Protein AF-A0AAX1PLE7-F1 (afdb_monomer_lite)

Radius of gyration: 38.05 Å; chains: 1; bounding box: 82×32×100 Å

pLDDT: mean 84.25, std 7.31, range [51.34, 95.88]

Sequence (270 aa):
MVNQLVTALEGTASIGDERNARLTFLRDGQLDIPLSFDSQALLVLDIPLATELIRLLAAQDGHTKQRHEICATAIFDMLSKLPKEQRFSTLLGNIAELHQRFVDGYKLFAVSFSFEKVRDQAESIKLEYLGKIHKTFSDIQGQLLGIPVSTIVVATQFKDIALLTESARMGQMWLNFAILAGAFIFCILLTCSVLNQKHTLDALEQEIERHKRSLESDHADLKDRLGDVFQKLTDRAWIHRISLYVVLVVCWVAFSIGGVVFWMLTKTAF

Secondary structure (DSSP, 8-state):
-HHHHHHHHHTTSSEEETTTTEEEEESSSEEEEE----HHHHHH--HHHHHHHHHHHH--SS-HHHHHHHHHHHHHHHHTTS-GGGHHHHHHHTHHHHHHHHHHHHHHHHHHHHHHHHHHHHHHHHHHHHHHHHHHHHHHHHHHHHHHHHHHHHHHH---STTS-HHHHHHHHHHHHHHHHHHHHHHHHHHHHHHHHHHHHHHHHHHHHHHHHHHHHH-GGGHHHHHHHHHHHHHHHHHHHHHHHHHHHHHHHHHHHHHHHHHHHHGGG-

Organism: Aeromonas salmonicida (NCBI:txid645)

Foldseek 3Di:
DVVLLVVLLLLLAPDQDPPQQWGWHDDPDTQIAHQDADPVLVVLAPPVLSVVLSVVCPDDPVCNNVLSPQLSVLLCVQQVPDDNNCSNSVCRNVVVSSSVSSVVSVVVVVVVVVVVVLVVVLVVLLVVLVVLLVVLVVVCVVLLVVQVVLLVCLVPQQDFLLVDDPVVNVVSLVSNVVSLVVLVVSLVVSLVSLVVSVVSLVVSLVVLVVVLVVSCVVCVVCNVVSVVSSVVSVVSSVVVNVVSVVSSVSSVVSSVVSVVVSCVRNVVVD

Structure (mmCIF, N/CA/C/O backbone):
data_AF-A0AAX1PLE7-F1
#
_entry.id   AF-A0AAX1PLE7-F1
#
loop_
_atom_site.group_PDB
_atom_site.id
_atom_site.type_symbol
_atom_site.label_atom_id
_atom_site.label_alt_id
_atom_site.label_comp_id
_atom_site.label_asym_id
_atom_site.label_entity_id
_atom_site.label_seq_id
_atom_site.pdbx_PDB_ins_code
_atom_site.Cartn_x
_atom_site.Cartn_y
_atom_site.Cartn_z
_atom_site.occupancy
_atom_site.B_iso_or_equiv
_atom_site.auth_seq_id
_atom_site.auth_comp_id
_atom_site.auth_asym_id
_atom_site.auth_atom_id
_atom_site.pdbx_PDB_model_num
ATOM 1 N N . MET A 1 1 ? -21.555 -3.848 46.581 1.00 80.56 1 MET A N 1
ATOM 2 C CA . MET A 1 1 ? -22.020 -4.062 45.200 1.00 80.56 1 MET A CA 1
ATOM 3 C C . MET A 1 1 ? -22.485 -2.771 44.537 1.00 80.56 1 MET A C 1
ATOM 5 O O . MET A 1 1 ? -21.734 -2.251 43.732 1.00 80.56 1 MET A O 1
ATOM 9 N N . VAL A 1 2 ? -23.638 -2.190 44.900 1.00 79.50 2 VAL A N 1
ATOM 10 C CA . VAL A 1 2 ? -24.147 -0.961 44.240 1.00 79.50 2 VAL A CA 1
ATOM 11 C C . VAL A 1 2 ? -23.150 0.197 44.273 1.00 79.50 2 VAL A C 1
ATOM 13 O O . VAL A 1 2 ? -22.945 0.831 43.252 1.00 79.50 2 VAL A O 1
ATOM 16 N N . ASN A 1 3 ? -22.449 0.408 45.391 1.00 82.81 3 ASN A N 1
ATOM 17 C CA . ASN A 1 3 ? -21.405 1.437 45.463 1.00 82.81 3 ASN A CA 1
ATOM 18 C C . ASN A 1 3 ? -20.272 1.205 44.437 1.00 82.81 3 ASN A C 1
ATOM 20 O O . ASN A 1 3 ? -19.869 2.122 43.743 1.00 82.81 3 ASN A O 1
ATOM 24 N N . GLN A 1 4 ? -19.830 -0.045 44.251 1.00 83.06 4 GLN A N 1
ATOM 25 C CA . GLN A 1 4 ? -18.810 -0.386 43.246 1.00 83.06 4 GLN A CA 1
ATOM 26 C C . GLN A 1 4 ? -19.324 -0.185 41.815 1.00 83.06 4 GLN A C 1
ATOM 28 O O . GLN A 1 4 ? -18.559 0.221 40.946 1.00 83.06 4 GLN A O 1
ATOM 33 N N . LEU A 1 5 ? -20.614 -0.452 41.576 1.00 83.31 5 LEU A N 1
ATOM 34 C CA . LEU A 1 5 ? -21.255 -0.164 40.297 1.00 83.31 5 LEU A CA 1
ATOM 35 C C . LEU A 1 5 ? -21.296 1.344 40.039 1.00 83.31 5 LEU A C 1
ATOM 37 O O . LEU A 1 5 ? -20.922 1.772 38.956 1.00 83.31 5 LEU A O 1
ATOM 41 N N . VAL A 1 6 ? -21.683 2.147 41.033 1.00 85.06 6 VAL A N 1
ATOM 42 C CA . VAL A 1 6 ? -21.683 3.613 40.928 1.00 85.06 6 VAL A CA 1
ATOM 43 C C . VAL A 1 6 ? -20.278 4.132 40.632 1.00 85.06 6 VAL A C 1
ATOM 45 O O . VAL A 1 6 ? -20.121 4.857 39.660 1.00 85.06 6 VAL A O 1
ATOM 48 N N . THR A 1 7 ? -19.251 3.681 41.357 1.00 85.38 7 THR A N 1
ATOM 49 C CA . THR A 1 7 ? -17.855 4.066 41.083 1.00 85.38 7 THR A CA 1
ATOM 50 C C . THR A 1 7 ? -17.407 3.685 39.667 1.00 85.38 7 THR A C 1
ATOM 52 O O . THR A 1 7 ? -16.716 4.451 39.002 1.00 85.38 7 THR A O 1
ATOM 55 N N . ALA A 1 8 ? -17.810 2.515 39.162 1.00 84.69 8 ALA A N 1
ATOM 56 C CA . ALA A 1 8 ? -17.509 2.129 37.782 1.00 84.69 8 ALA A CA 1
ATOM 57 C C . ALA A 1 8 ? -18.235 3.026 36.760 1.00 84.69 8 ALA A C 1
ATOM 59 O O . ALA A 1 8 ? -17.660 3.394 35.737 1.00 84.69 8 ALA A O 1
ATOM 60 N N . LEU A 1 9 ? -19.482 3.408 37.048 1.00 85.69 9 LEU A N 1
ATOM 61 C CA . LEU A 1 9 ? -20.290 4.294 36.209 1.00 85.69 9 LEU A CA 1
ATOM 62 C C . LEU A 1 9 ? -19.833 5.757 36.266 1.00 85.69 9 LEU A C 1
ATOM 64 O O . LEU A 1 9 ? -19.975 6.464 35.271 1.00 85.69 9 LEU A O 1
ATOM 68 N N . GLU A 1 10 ? -19.238 6.218 37.363 1.00 84.88 10 GLU A N 1
ATOM 69 C CA . GLU A 1 10 ? -18.621 7.548 37.459 1.00 84.88 10 GLU A CA 1
ATOM 70 C C . GLU A 1 10 ? -17.525 7.739 36.410 1.00 84.88 10 GLU A C 1
ATOM 72 O O . GLU A 1 10 ? -17.452 8.801 35.799 1.00 84.88 10 GLU A O 1
ATOM 77 N N . GLY A 1 11 ? -16.750 6.691 36.106 1.00 78.12 11 GLY A N 1
ATOM 78 C CA . GLY A 1 11 ? -15.771 6.709 35.012 1.00 78.12 11 GLY A CA 1
ATOM 79 C C . GLY A 1 11 ? -16.390 6.909 33.622 1.00 78.12 11 GLY A C 1
ATOM 80 O O . GLY A 1 11 ? -15.699 7.327 32.692 1.00 78.12 11 GLY A O 1
ATOM 81 N N . THR A 1 12 ? -17.691 6.639 33.482 1.00 80.44 12 THR A N 1
ATOM 82 C CA . THR A 1 12 ? -18.471 6.814 32.246 1.00 80.44 12 THR A CA 1
ATOM 83 C C . THR A 1 12 ? -19.225 8.145 32.193 1.00 80.44 12 THR A C 1
ATOM 85 O O . THR A 1 12 ? -19.584 8.607 31.109 1.00 80.44 12 THR A O 1
ATOM 88 N N . ALA A 1 13 ? -19.470 8.767 33.349 1.00 80.25 13 ALA A N 1
ATOM 89 C CA . ALA A 1 13 ? -20.195 10.022 33.453 1.00 80.25 13 ALA A CA 1
ATOM 90 C C . ALA A 1 13 ? -19.310 11.203 33.038 1.00 80.25 13 ALA A C 1
ATOM 92 O O . ALA A 1 13 ? -18.104 11.227 33.273 1.00 80.25 13 ALA A O 1
ATOM 93 N N . SER A 1 14 ? -19.923 12.228 32.445 1.00 74.88 14 SER A N 1
ATOM 94 C CA . SER A 1 14 ? -19.217 13.478 32.145 1.00 74.88 14 SER A CA 1
ATOM 95 C C . SER A 1 14 ? -18.954 14.280 33.421 1.00 74.88 14 SER A C 1
ATOM 97 O O . SER A 1 14 ? -17.950 14.981 33.510 1.00 74.88 14 SER A O 1
ATOM 99 N N . ILE A 1 15 ? -19.867 14.186 34.397 1.00 75.25 15 ILE A N 1
ATOM 100 C CA . ILE A 1 15 ? -19.754 14.798 35.724 1.00 75.25 15 ILE A CA 1
ATOM 101 C C . ILE A 1 15 ? -20.377 13.845 36.755 1.00 75.25 15 ILE A C 1
ATOM 103 O O . ILE A 1 15 ? -21.557 13.507 36.648 1.00 75.25 15 ILE A O 1
ATOM 107 N N . GLY A 1 16 ? -19.604 13.444 37.767 1.00 66.31 16 GLY A N 1
ATOM 108 C CA . GLY A 1 16 ? -20.116 12.844 39.002 1.00 66.31 16 GLY A CA 1
ATOM 109 C C . GLY A 1 16 ? -20.237 13.920 40.079 1.00 66.31 16 GLY A C 1
ATOM 110 O O . GLY A 1 16 ? -19.257 14.594 40.389 1.00 66.31 16 GLY A O 1
ATOM 111 N N . ASP A 1 17 ? -21.434 14.135 40.619 1.00 70.81 17 ASP A N 1
ATOM 112 C CA . ASP A 1 17 ? -21.665 15.091 41.706 1.00 70.81 17 ASP A CA 1
ATOM 113 C C . ASP A 1 17 ? -22.006 14.318 42.981 1.00 70.81 17 ASP A C 1
ATOM 115 O O . ASP A 1 17 ? -23.166 13.985 43.242 1.00 70.81 17 ASP A O 1
ATOM 119 N N . GLU A 1 18 ? -20.967 14.028 43.769 1.00 63.06 18 GLU A N 1
ATOM 120 C CA . GLU A 1 18 ? -21.061 13.308 45.045 1.00 63.06 18 GLU A CA 1
ATOM 121 C C . GLU A 1 18 ? -21.955 14.034 46.063 1.00 63.06 18 GLU A C 1
ATOM 123 O O . GLU A 1 18 ? -22.599 13.395 46.892 1.00 63.06 18 GLU A O 1
ATOM 128 N N . ARG A 1 19 ? -22.041 15.373 45.997 1.00 61.75 19 ARG A N 1
ATOM 129 C CA . ARG A 1 19 ? -22.814 16.181 46.958 1.00 61.75 19 ARG A CA 1
ATOM 130 C C . ARG A 1 19 ? -24.315 16.072 46.728 1.00 61.75 19 ARG A C 1
ATOM 132 O O . ARG A 1 19 ? -25.077 16.108 47.687 1.00 61.75 19 ARG A O 1
ATOM 139 N N . ASN A 1 20 ? -24.725 15.944 45.469 1.00 66.19 20 ASN A N 1
ATOM 140 C CA . ASN A 1 20 ? -26.127 15.774 45.086 1.00 66.19 20 ASN A CA 1
ATOM 141 C C . ASN A 1 20 ? -26.477 14.324 44.722 1.00 66.19 20 ASN A C 1
ATOM 143 O O . ASN A 1 20 ? -27.581 14.086 44.236 1.00 66.19 20 ASN A O 1
ATOM 147 N N . ALA A 1 21 ? -25.545 13.384 44.931 1.00 78.19 21 ALA A N 1
ATOM 148 C CA . ALA A 1 21 ? -25.675 11.973 44.588 1.00 78.19 21 ALA A CA 1
ATOM 149 C C . ALA A 1 21 ? -26.271 11.785 43.180 1.00 78.19 21 ALA A C 1
ATOM 151 O O . ALA A 1 21 ? -27.340 11.198 43.018 1.00 78.19 21 ALA A O 1
ATOM 152 N N . ARG A 1 22 ? -25.620 12.346 42.153 1.00 83.25 22 ARG A N 1
ATOM 153 C CA . ARG A 1 22 ? -26.095 12.274 40.761 1.00 83.25 22 ARG A CA 1
ATOM 154 C C . ARG A 1 22 ? -24.960 12.044 39.771 1.00 83.25 22 ARG A C 1
ATOM 156 O O . ARG A 1 22 ? -23.856 12.557 39.944 1.00 83.25 22 ARG A O 1
ATOM 163 N N . LEU A 1 23 ? -25.282 11.335 38.695 1.00 84.56 23 LEU A N 1
ATOM 164 C CA . LEU A 1 23 ? -24.424 11.170 37.527 1.00 84.56 23 LEU A CA 1
ATOM 165 C C . LEU A 1 23 ? -25.004 11.975 36.367 1.00 84.56 23 LEU A C 1
ATOM 167 O O . LEU A 1 23 ? -26.178 11.812 36.030 1.00 84.56 23 LEU A O 1
ATOM 171 N N . THR A 1 24 ? -24.194 12.828 35.749 1.00 85.12 24 THR A N 1
ATOM 172 C CA . THR A 1 24 ? -24.598 13.609 34.578 1.00 85.12 24 THR A CA 1
ATOM 173 C C . THR A 1 24 ? -23.806 13.166 33.353 1.00 85.12 24 THR A C 1
ATOM 175 O O . THR A 1 24 ? -22.573 13.157 33.348 1.00 85.12 24 THR A O 1
ATOM 178 N N . PHE A 1 25 ? -24.531 12.832 32.289 1.00 85.06 25 PHE A N 1
ATOM 179 C CA . PHE A 1 25 ? -23.985 12.450 30.991 1.00 85.06 25 PHE A CA 1
ATOM 180 C C . PHE A 1 25 ? -24.268 13.557 29.974 1.00 85.06 25 PHE A C 1
ATOM 182 O O . PHE A 1 25 ? -25.412 13.998 29.834 1.00 85.06 25 PHE A O 1
ATOM 189 N N . LEU A 1 26 ? -23.224 14.008 29.276 1.00 79.81 26 LEU A N 1
ATOM 190 C CA . LEU A 1 26 ? -23.291 15.017 28.219 1.00 79.81 26 LEU A CA 1
ATOM 191 C C . LEU A 1 26 ? -23.018 14.335 26.872 1.00 79.81 26 LEU A C 1
ATOM 193 O O . LEU A 1 26 ? -21.873 14.061 26.518 1.00 79.81 26 LEU A O 1
ATOM 197 N N . ARG A 1 27 ? -24.096 14.012 26.156 1.00 73.38 27 ARG A N 1
ATOM 198 C CA . ARG A 1 27 ? -24.095 13.374 24.826 1.00 73.38 27 ARG A CA 1
ATOM 199 C C . ARG A 1 27 ? -24.960 14.226 23.887 1.00 73.38 27 ARG A C 1
ATOM 201 O O . ARG A 1 27 ? -24.651 15.397 23.698 1.00 73.38 27 ARG A O 1
ATOM 208 N N . ASP A 1 28 ? -26.093 13.710 23.408 1.00 72.00 28 ASP A N 1
ATOM 209 C CA . ASP A 1 28 ? -27.074 14.424 22.568 1.00 72.00 28 ASP A CA 1
ATOM 210 C C . ASP A 1 28 ? -28.020 15.327 23.390 1.00 72.00 28 ASP A C 1
ATOM 212 O O . ASP A 1 28 ? -29.175 15.570 23.042 1.00 72.00 28 ASP A O 1
ATOM 216 N N . GLY A 1 29 ? -27.536 15.784 24.544 1.00 78.88 29 GLY A N 1
ATOM 217 C CA . GLY A 1 29 ? -28.287 16.483 25.575 1.00 78.88 29 GLY A CA 1
ATOM 218 C C . GLY A 1 29 ? -27.722 16.194 26.965 1.00 78.88 29 GLY A C 1
ATOM 219 O O . GLY A 1 29 ? -26.830 15.358 27.134 1.00 78.88 29 GLY A O 1
ATOM 220 N N . GLN A 1 30 ? -28.246 16.895 27.971 1.00 85.69 30 GLN A N 1
ATOM 221 C CA . GLN A 1 30 ? -27.912 16.645 29.370 1.00 85.69 30 GLN A CA 1
ATOM 222 C C . GLN A 1 30 ? -28.832 15.568 29.949 1.00 85.69 30 GLN A C 1
ATOM 224 O O . GLN A 1 30 ? -30.049 15.753 30.045 1.00 85.69 30 GLN A O 1
ATOM 229 N N . LEU A 1 31 ? -28.243 14.459 30.391 1.00 87.94 31 LEU A N 1
ATOM 230 C CA . LEU A 1 31 ? -28.943 13.403 31.108 1.00 87.94 31 LEU A CA 1
ATOM 231 C C . LEU A 1 31 ? -28.463 13.347 32.555 1.00 87.94 31 LEU A C 1
ATOM 233 O O . LEU A 1 31 ? -27.372 12.859 32.831 1.00 87.94 31 LEU A O 1
ATOM 237 N N . ASP A 1 32 ? -29.307 13.804 33.475 1.00 88.69 32 ASP A N 1
ATOM 238 C CA . ASP A 1 32 ? -29.073 13.636 34.910 1.00 88.69 32 ASP A CA 1
ATOM 239 C C . ASP A 1 32 ? -29.711 12.336 35.406 1.00 88.69 32 ASP A C 1
ATOM 241 O O . ASP A 1 32 ? -30.889 12.074 35.132 1.00 88.69 32 ASP A O 1
ATOM 245 N N . ILE A 1 33 ? -28.948 11.556 36.163 1.00 88.06 33 ILE A N 1
ATOM 246 C CA . ILE A 1 33 ? -29.376 10.326 36.823 1.00 88.06 33 ILE A CA 1
ATOM 247 C C . ILE A 1 33 ? -29.172 10.515 38.333 1.00 88.06 33 ILE A C 1
ATOM 249 O O . ILE A 1 33 ? -28.038 10.415 38.807 1.00 88.06 33 ILE A O 1
ATOM 253 N N . PRO A 1 34 ? -30.231 10.826 39.099 1.00 87.12 34 PRO A N 1
ATOM 254 C CA . PRO A 1 34 ? -30.149 10.863 40.554 1.00 87.12 34 PRO A CA 1
ATOM 255 C C . PRO A 1 34 ? -29.960 9.441 41.093 1.00 87.12 34 PRO A C 1
ATOM 257 O O . PRO A 1 34 ? -30.673 8.529 40.683 1.00 87.12 34 PRO A O 1
ATOM 260 N N . LEU A 1 35 ? -29.037 9.245 42.035 1.00 83.94 35 LEU A N 1
ATOM 261 C CA . LEU A 1 35 ? -28.730 7.962 42.682 1.00 83.94 35 LEU A CA 1
ATOM 262 C C . LEU A 1 35 ? -29.794 7.582 43.733 1.00 83.94 35 LEU A C 1
ATOM 264 O O . LEU A 1 35 ? -29.480 7.129 44.832 1.00 83.94 35 LEU A O 1
ATOM 268 N N . SER A 1 36 ? -31.070 7.789 43.405 1.00 81.50 36 SER A N 1
ATOM 269 C CA . SER A 1 36 ? -32.220 7.408 44.220 1.00 81.50 36 SER A CA 1
ATOM 270 C C . SER A 1 36 ? -32.775 6.067 43.750 1.00 81.50 36 SER A C 1
ATOM 272 O O . SER A 1 36 ? -33.105 5.901 42.575 1.00 81.50 36 SER A O 1
ATOM 274 N N . PHE A 1 37 ? -32.897 5.113 44.667 1.00 80.56 37 PHE A N 1
ATOM 275 C CA . PHE A 1 37 ? -33.444 3.784 44.405 1.00 80.56 37 PHE A CA 1
ATOM 276 C C . PHE A 1 37 ? -34.136 3.243 45.657 1.00 80.56 37 PHE A C 1
ATOM 278 O O . PHE A 1 37 ? -33.810 3.636 46.778 1.00 80.56 37 PHE A O 1
ATOM 285 N N . ASP A 1 38 ? -35.097 2.346 45.459 1.00 80.75 38 ASP A N 1
ATOM 286 C CA . ASP A 1 38 ? -35.781 1.640 46.537 1.00 80.75 38 ASP A CA 1
ATOM 287 C C . ASP A 1 38 ? -35.146 0.264 46.805 1.00 80.75 38 ASP A C 1
ATOM 289 O O . ASP A 1 38 ? -34.258 -0.211 46.090 1.00 80.75 38 ASP A O 1
ATOM 293 N N . SER A 1 39 ? -35.594 -0.395 47.874 1.00 78.88 39 SER A N 1
ATOM 294 C CA . SER A 1 39 ? -35.124 -1.735 48.233 1.00 78.88 39 SER A CA 1
ATOM 295 C C . SER A 1 39 ? -35.553 -2.813 47.232 1.00 78.88 39 SER A C 1
ATOM 297 O O . SER A 1 39 ? -34.920 -3.865 47.177 1.00 78.88 39 SER A O 1
ATOM 299 N N . GLN A 1 40 ? -36.588 -2.567 46.423 1.00 80.25 40 GLN A N 1
ATOM 300 C CA . GLN A 1 40 ? -37.043 -3.506 45.398 1.00 80.25 40 GLN A CA 1
ATOM 301 C C . GLN A 1 40 ? -36.063 -3.560 44.223 1.00 80.25 40 GLN A C 1
ATOM 303 O O . GLN A 1 40 ? -35.719 -4.653 43.777 1.00 80.25 40 GLN A O 1
ATOM 308 N N . ALA A 1 41 ? -35.518 -2.417 43.796 1.00 76.44 41 ALA A N 1
ATOM 309 C CA . ALA A 1 41 ? -34.485 -2.350 42.764 1.00 76.44 41 ALA A CA 1
ATOM 310 C C . ALA A 1 41 ? -33.219 -3.151 43.132 1.00 76.44 41 ALA A C 1
ATOM 312 O O . ALA A 1 41 ? -32.554 -3.698 42.254 1.00 76.44 41 ALA A O 1
ATOM 313 N N . LEU A 1 42 ? -32.906 -3.275 44.429 1.00 78.94 42 LEU A N 1
ATOM 314 C CA . LEU A 1 42 ? -31.786 -4.092 44.914 1.00 78.94 42 LEU A CA 1
ATOM 315 C C . LEU A 1 42 ? -32.037 -5.599 44.803 1.00 78.94 42 LEU A C 1
ATOM 317 O O . LEU A 1 42 ? -31.088 -6.350 44.600 1.00 78.94 42 LEU A O 1
ATOM 321 N N . LEU A 1 43 ? -33.288 -6.041 44.959 1.00 82.00 43 LEU A N 1
ATOM 322 C CA . LEU A 1 43 ? -33.653 -7.460 44.896 1.00 82.00 43 LEU A CA 1
ATOM 323 C C . LEU A 1 43 ? -33.651 -7.996 43.461 1.00 82.00 43 LEU A C 1
ATOM 325 O O . LEU A 1 43 ? -33.439 -9.188 43.257 1.00 82.00 43 LEU A O 1
ATOM 329 N N . VAL A 1 44 ? -33.896 -7.120 42.484 1.00 86.62 44 VAL A N 1
ATOM 330 C CA . VAL A 1 44 ? -33.978 -7.469 41.056 1.00 86.62 44 VAL A CA 1
ATOM 331 C C . VAL A 1 44 ? -32.618 -7.342 40.354 1.00 86.62 44 VAL A C 1
ATOM 333 O O . VAL A 1 44 ? -32.447 -7.844 39.247 1.00 86.62 44 VAL A O 1
ATOM 336 N N . LEU A 1 45 ? -31.629 -6.712 40.996 1.00 88.12 45 LEU A N 1
ATOM 337 C CA . LEU A 1 45 ? -30.298 -6.532 40.426 1.00 88.12 45 LEU A CA 1
ATOM 338 C C . LEU A 1 45 ? -29.597 -7.881 40.199 1.00 88.12 45 LEU A C 1
ATOM 340 O O . LEU A 1 45 ? -29.253 -8.589 41.148 1.00 88.12 45 LEU A O 1
ATOM 344 N N . ASP A 1 46 ? -29.293 -8.183 38.939 1.00 91.44 46 ASP A N 1
ATOM 345 C CA . ASP A 1 46 ? -28.442 -9.313 38.566 1.00 91.44 46 ASP A CA 1
ATOM 346 C C . ASP A 1 46 ? -26.986 -9.024 38.971 1.00 91.44 46 ASP A C 1
ATOM 348 O O . ASP A 1 46 ? -26.251 -8.290 38.301 1.00 91.44 46 ASP A O 1
ATOM 352 N N . ILE A 1 47 ? -26.583 -9.566 40.126 1.00 89.94 47 ILE A N 1
ATOM 353 C CA . ILE A 1 47 ? -25.245 -9.356 40.691 1.00 89.94 47 ILE A CA 1
ATOM 354 C C . ILE A 1 47 ? -24.140 -9.869 39.751 1.00 89.94 47 ILE A C 1
ATOM 356 O O . ILE A 1 47 ? -23.219 -9.092 39.502 1.00 89.94 47 ILE A O 1
ATOM 360 N N . PRO A 1 48 ? -24.190 -11.105 39.208 1.00 93.81 48 PRO A N 1
ATOM 361 C CA . PRO A 1 48 ? -23.178 -11.591 38.268 1.00 93.81 48 PRO A CA 1
ATOM 362 C C . PRO A 1 48 ? -22.925 -10.657 37.077 1.00 93.81 48 PRO A C 1
ATOM 364 O O . PRO A 1 48 ? -21.770 -10.312 36.813 1.00 93.81 48 PRO A O 1
ATOM 367 N N . LEU A 1 49 ? -23.980 -10.203 36.390 1.00 92.88 49 LEU A N 1
ATOM 368 C CA . LEU A 1 49 ? -23.838 -9.309 35.233 1.00 92.88 49 LEU A CA 1
ATOM 369 C C . LEU A 1 49 ? -23.315 -7.928 35.632 1.00 92.88 49 LEU A C 1
ATOM 371 O O . LEU A 1 49 ? -22.468 -7.357 34.943 1.00 92.88 49 LEU A O 1
ATOM 375 N N . ALA A 1 50 ? -23.772 -7.404 36.770 1.00 91.31 50 ALA A N 1
ATOM 376 C CA . ALA A 1 50 ? -23.265 -6.150 37.307 1.00 91.31 50 ALA A CA 1
ATOM 377 C C . ALA A 1 50 ? -21.771 -6.248 37.670 1.00 91.31 50 ALA A C 1
ATOM 379 O O . ALA A 1 50 ? -21.015 -5.309 37.421 1.00 91.31 50 ALA A O 1
ATOM 380 N N . THR A 1 51 ? -21.318 -7.375 38.230 1.00 92.56 51 THR A N 1
ATOM 381 C CA . THR A 1 51 ? -19.902 -7.596 38.561 1.00 92.56 51 THR A CA 1
ATOM 382 C C . THR A 1 51 ? -19.047 -7.678 37.301 1.00 92.56 51 THR A C 1
ATOM 384 O O . THR A 1 51 ? -17.970 -7.081 37.262 1.00 92.56 51 THR A O 1
ATOM 387 N N . GLU A 1 52 ? -19.528 -8.360 36.262 1.00 93.19 52 GLU A N 1
ATOM 388 C CA . GLU A 1 52 ? -18.813 -8.439 34.989 1.00 93.19 52 GLU A CA 1
ATOM 389 C C . GLU A 1 52 ? -18.719 -7.071 34.303 1.00 93.19 52 GLU A C 1
ATOM 391 O O . GLU A 1 52 ? -17.638 -6.683 33.862 1.00 93.19 52 GLU A O 1
ATOM 396 N N . LEU A 1 53 ? -19.802 -6.285 34.299 1.00 92.44 53 LEU A N 1
ATOM 397 C CA . LEU A 1 53 ? -19.779 -4.920 33.771 1.00 92.44 53 LEU A CA 1
ATOM 398 C C . LEU A 1 53 ? -18.742 -4.050 34.501 1.00 92.44 53 LEU A C 1
ATOM 400 O O . LEU A 1 53 ? -17.927 -3.401 33.849 1.00 92.44 53 LEU A O 1
ATOM 404 N N . ILE A 1 54 ? -18.720 -4.078 35.840 1.00 92.44 54 ILE A N 1
ATOM 405 C CA . ILE A 1 54 ? -17.720 -3.355 36.648 1.00 92.44 54 ILE A CA 1
ATOM 406 C C . ILE A 1 54 ? -16.303 -3.764 36.242 1.00 92.44 54 ILE A C 1
ATOM 408 O O . ILE A 1 54 ? -15.446 -2.906 36.027 1.00 92.44 54 ILE A O 1
ATOM 412 N N . ARG A 1 55 ? -16.054 -5.072 36.113 1.00 92.88 55 ARG A N 1
ATOM 413 C CA . ARG A 1 55 ? -14.744 -5.609 35.732 1.00 92.88 55 ARG A CA 1
ATOM 414 C C . ARG A 1 55 ? -14.318 -5.123 34.345 1.00 92.88 55 ARG A C 1
ATOM 416 O O . ARG A 1 55 ? -13.159 -4.756 34.164 1.00 92.88 55 ARG A O 1
ATOM 423 N N . LEU A 1 56 ? -15.239 -5.114 33.381 1.00 91.50 56 LEU A N 1
ATOM 424 C CA . LEU A 1 56 ? -14.976 -4.657 32.017 1.00 91.50 56 LEU A CA 1
ATOM 425 C C . LEU A 1 56 ? -14.689 -3.153 31.966 1.00 91.50 56 LEU A C 1
ATOM 427 O O . LEU A 1 56 ? -13.757 -2.752 31.273 1.00 91.50 56 LEU A O 1
ATOM 431 N N . LEU A 1 57 ? -15.423 -2.324 32.714 1.00 90.62 57 LEU A N 1
ATOM 432 C CA . LEU A 1 57 ? -15.177 -0.877 32.771 1.00 90.62 57 LEU A CA 1
ATOM 433 C C . LEU A 1 57 ? -13.855 -0.542 33.485 1.00 90.62 57 LEU A C 1
ATOM 435 O O . LEU A 1 57 ? -13.114 0.321 33.026 1.00 90.62 57 LEU A O 1
ATOM 439 N N . ALA A 1 58 ? -13.508 -1.275 34.547 1.00 89.31 58 ALA A N 1
ATOM 440 C CA . ALA A 1 58 ? -12.287 -1.054 35.325 1.00 89.31 58 ALA A CA 1
ATOM 441 C C . ALA A 1 58 ? -10.991 -1.533 34.640 1.00 89.31 58 ALA A C 1
ATOM 443 O O . ALA A 1 58 ? -9.894 -1.260 35.135 1.00 89.31 58 ALA A O 1
ATOM 444 N N . ALA A 1 59 ? -11.082 -2.267 33.528 1.00 88.56 59 ALA A N 1
ATOM 445 C CA . ALA A 1 59 ? -9.906 -2.774 32.833 1.00 88.56 59 ALA A CA 1
ATOM 446 C C . ALA A 1 59 ? -9.037 -1.634 32.250 1.00 88.56 59 ALA A C 1
ATOM 448 O O . ALA A 1 59 ? -9.527 -0.595 31.794 1.00 88.56 59 ALA A O 1
ATOM 449 N N . GLN A 1 60 ? -7.720 -1.850 32.262 1.00 83.38 60 GLN A N 1
ATOM 450 C CA . GLN A 1 60 ? -6.679 -0.889 31.874 1.00 83.38 60 GLN A CA 1
ATOM 451 C C . GLN A 1 60 ? -5.839 -1.478 30.729 1.00 83.38 60 GLN A C 1
ATOM 453 O O . GLN A 1 60 ? -4.730 -1.960 30.935 1.00 83.38 60 GLN A O 1
ATOM 458 N N . ASP A 1 61 ? -6.397 -1.495 29.520 1.00 83.12 61 ASP A N 1
ATOM 459 C CA . ASP A 1 61 ? -5.804 -2.104 28.312 1.00 83.12 61 ASP A CA 1
ATOM 460 C C . ASP A 1 61 ? -5.721 -1.120 27.129 1.00 83.12 61 ASP A C 1
ATOM 462 O O . ASP A 1 61 ? -5.535 -1.520 25.983 1.00 83.12 61 ASP A O 1
ATOM 466 N N . GLY A 1 62 ? -5.875 0.181 27.399 1.00 80.81 62 GLY A N 1
ATOM 467 C CA . GLY A 1 62 ? -5.871 1.234 26.380 1.00 80.81 62 GLY A CA 1
ATOM 468 C C . GLY A 1 62 ? -7.224 1.482 25.702 1.00 80.81 62 GLY A C 1
ATOM 469 O O . GLY A 1 62 ? -7.358 2.491 25.016 1.00 80.81 62 GLY A O 1
ATOM 470 N N . HIS A 1 63 ? -8.243 0.642 25.933 1.00 86.94 63 HIS A N 1
ATOM 471 C CA . HIS A 1 63 ? -9.611 0.846 25.423 1.00 86.94 63 HIS A CA 1
ATOM 472 C C . HIS A 1 63 ? -10.572 1.416 26.479 1.00 86.94 63 HIS A C 1
ATOM 474 O O . HIS A 1 63 ? -11.783 1.483 26.264 1.00 86.94 63 HIS A O 1
ATOM 480 N N . THR A 1 64 ? -10.053 1.818 27.642 1.00 87.94 64 THR A N 1
ATOM 481 C CA . THR A 1 64 ? -10.842 2.309 28.781 1.00 87.94 64 THR A CA 1
ATOM 482 C C . THR A 1 64 ? -11.747 3.474 28.386 1.00 87.94 64 THR A C 1
ATOM 484 O O . THR A 1 64 ? -12.939 3.450 28.681 1.00 87.94 64 THR A O 1
ATOM 487 N N . LYS A 1 65 ? -11.220 4.451 27.637 1.00 87.88 65 LYS A N 1
ATOM 488 C CA . LYS A 1 65 ? -12.003 5.606 27.179 1.00 87.88 65 LYS A CA 1
ATOM 489 C C . LYS A 1 65 ? -13.169 5.180 26.279 1.00 87.88 65 LYS A C 1
ATOM 491 O O . LYS A 1 65 ? -14.289 5.635 26.475 1.00 87.88 65 LYS A O 1
ATOM 496 N N . GLN A 1 66 ? -12.922 4.274 25.337 1.00 90.06 66 GLN A N 1
ATOM 497 C CA . GLN A 1 66 ? -13.932 3.789 24.398 1.00 90.06 66 GLN A CA 1
ATOM 498 C C . GLN A 1 66 ? -14.989 2.937 25.101 1.00 90.06 66 GLN A C 1
ATOM 500 O O . GLN A 1 66 ? -16.173 3.099 24.824 1.00 90.06 66 GLN A O 1
ATOM 505 N N . ARG A 1 67 ? -14.602 2.088 26.063 1.00 92.56 67 ARG A N 1
ATOM 506 C CA . ARG A 1 67 ? -15.560 1.360 26.910 1.00 92.56 67 ARG A CA 1
ATOM 507 C C . ARG A 1 67 ? -16.460 2.313 27.688 1.00 92.56 67 ARG A C 1
ATOM 509 O O . ARG A 1 67 ? -17.674 2.123 27.699 1.00 92.56 67 ARG A O 1
ATOM 516 N N . HIS A 1 68 ? -15.885 3.346 28.296 1.00 91.81 68 HIS A N 1
ATOM 517 C CA . HIS A 1 68 ? -16.655 4.357 29.014 1.00 91.81 68 HIS A CA 1
ATOM 518 C C . HIS A 1 68 ? -17.619 5.105 28.093 1.00 91.81 68 HIS A C 1
ATOM 520 O O . HIS A 1 68 ? -18.787 5.267 28.437 1.00 91.81 68 HIS A O 1
ATOM 526 N N . GLU A 1 69 ? -17.171 5.483 26.897 1.00 90.56 69 GLU A N 1
ATOM 527 C CA . GLU A 1 69 ? -18.023 6.104 25.888 1.00 90.56 69 GLU A CA 1
ATOM 528 C C . GLU A 1 69 ? -19.168 5.172 25.458 1.00 90.56 69 GLU A C 1
ATOM 530 O O . GLU A 1 69 ? -20.326 5.587 25.503 1.00 90.56 69 GLU A O 1
ATOM 535 N N . ILE A 1 70 ? -18.889 3.920 25.093 1.00 93.12 70 ILE A N 1
ATOM 536 C CA . ILE A 1 70 ? -19.911 2.936 24.693 1.00 93.12 70 ILE A CA 1
ATOM 537 C C . ILE A 1 70 ? -20.935 2.723 25.813 1.00 93.12 70 ILE A C 1
ATOM 539 O O . ILE A 1 70 ? -22.140 2.716 25.560 1.00 93.12 70 ILE A O 1
ATOM 543 N N . CYS A 1 71 ? -20.470 2.598 27.058 1.00 94.00 71 CYS A N 1
ATOM 544 C CA . CYS A 1 71 ? -21.343 2.453 28.218 1.00 94.00 71 CYS A CA 1
ATOM 545 C C . CYS A 1 71 ? -22.212 3.700 28.428 1.00 94.00 71 CYS A C 1
ATOM 547 O O . CYS A 1 71 ? -23.420 3.579 28.611 1.00 94.00 71 CYS A O 1
ATOM 549 N N . ALA A 1 72 ? -21.634 4.900 28.330 1.00 91.81 72 ALA A N 1
ATOM 550 C CA . ALA A 1 72 ? -22.373 6.157 28.420 1.00 91.81 72 ALA A CA 1
ATOM 551 C C . ALA A 1 72 ? -23.459 6.275 27.337 1.00 91.81 72 ALA A C 1
ATOM 553 O O . ALA A 1 72 ? -24.561 6.733 27.633 1.00 91.81 72 ALA A O 1
ATOM 554 N N . THR A 1 73 ? -23.181 5.835 26.104 1.00 92.62 73 THR A N 1
ATOM 555 C CA . THR A 1 73 ? -24.190 5.777 25.031 1.00 92.62 73 THR A CA 1
ATOM 556 C C . THR A 1 73 ? -25.320 4.826 25.394 1.00 92.62 73 THR A C 1
ATOM 558 O O . THR A 1 73 ? -26.482 5.211 25.324 1.00 92.62 73 THR A O 1
ATOM 561 N N . ALA A 1 74 ? -24.995 3.611 25.844 1.00 93.88 74 ALA A N 1
ATOM 562 C CA . ALA A 1 74 ? -26.005 2.627 26.222 1.00 93.88 74 ALA A CA 1
ATOM 563 C C . ALA A 1 74 ? -26.921 3.151 27.343 1.00 93.88 74 ALA A C 1
ATOM 565 O O . ALA A 1 74 ? -28.141 3.036 27.246 1.00 93.88 74 ALA A O 1
ATOM 566 N N . ILE A 1 75 ? -26.344 3.796 28.363 1.00 93.19 75 ILE A N 1
ATOM 567 C CA . ILE A 1 75 ? -27.085 4.436 29.460 1.00 93.19 75 ILE A CA 1
ATOM 568 C C . ILE A 1 75 ? -27.985 5.556 28.930 1.00 93.19 75 ILE A C 1
ATOM 570 O O . ILE A 1 75 ? -29.156 5.644 29.305 1.00 93.19 75 ILE A O 1
ATOM 574 N N . PHE A 1 76 ? -27.459 6.408 28.049 1.00 91.62 76 PHE A N 1
ATOM 575 C CA . PHE A 1 76 ? -28.220 7.515 27.480 1.00 91.62 76 PHE A CA 1
ATOM 576 C C . PHE A 1 76 ? -29.410 7.032 26.648 1.00 91.62 76 PHE A C 1
ATOM 578 O O . PHE A 1 76 ? -30.535 7.498 26.846 1.00 91.62 76 PHE A O 1
ATOM 585 N N . ASP A 1 77 ? -29.199 6.044 25.785 1.00 91.00 77 ASP A N 1
ATOM 586 C CA . ASP A 1 77 ? -30.243 5.476 24.933 1.00 91.00 77 ASP A CA 1
ATOM 587 C C . ASP A 1 77 ? -31.347 4.790 25.742 1.00 91.00 77 ASP A C 1
ATOM 589 O O . ASP A 1 77 ? -32.523 4.869 25.380 1.00 91.00 77 ASP A O 1
ATOM 593 N N . MET A 1 78 ? -30.985 4.135 26.849 1.00 92.88 78 MET A N 1
ATOM 594 C CA . MET A 1 78 ? -31.941 3.470 27.738 1.00 92.88 78 MET A CA 1
ATOM 595 C C . MET A 1 78 ? -32.784 4.463 28.547 1.00 92.88 78 MET A C 1
ATOM 597 O O . MET A 1 78 ? -33.968 4.220 28.772 1.00 92.88 78 MET A O 1
ATOM 601 N N . LEU A 1 79 ? -32.193 5.570 29.010 1.00 93.69 79 LEU A N 1
ATOM 602 C CA . LEU A 1 79 ? -32.791 6.394 30.069 1.00 93.69 79 LEU A CA 1
ATOM 603 C C . LEU A 1 79 ? -33.255 7.786 29.621 1.00 93.69 79 LEU A C 1
ATOM 605 O O . LEU A 1 79 ? -34.011 8.434 30.348 1.00 93.69 79 LEU A O 1
ATOM 609 N N . SER A 1 80 ? -32.838 8.267 28.445 1.00 90.81 80 SER A N 1
ATOM 610 C CA . SER A 1 80 ? -33.139 9.627 27.953 1.00 90.81 80 SER A CA 1
ATOM 611 C C . SER A 1 80 ? -34.628 9.956 27.883 1.00 90.81 80 SER A C 1
ATOM 613 O O . SER A 1 80 ? -35.014 11.101 28.122 1.00 90.81 80 SER A O 1
ATOM 615 N N . LYS A 1 81 ? -35.472 8.953 27.630 1.00 90.00 81 LYS A N 1
ATOM 616 C CA . LYS A 1 81 ? -36.932 9.101 27.525 1.00 90.00 81 LYS A CA 1
ATOM 617 C C . LYS A 1 81 ? -37.671 8.925 28.856 1.00 90.00 81 LYS A C 1
ATOM 619 O O . LYS A 1 81 ? -38.888 9.084 28.888 1.00 90.00 81 LYS A O 1
ATOM 624 N N . LEU A 1 82 ? -36.964 8.600 29.940 1.00 91.06 82 LEU A N 1
ATOM 625 C CA . LEU A 1 82 ? -37.563 8.344 31.249 1.00 91.06 82 LEU A CA 1
ATOM 626 C C . LEU A 1 82 ? -37.570 9.601 32.139 1.00 91.06 82 LEU A C 1
ATOM 628 O O . LEU A 1 82 ? -36.636 10.416 32.054 1.00 91.06 82 LEU A O 1
ATOM 632 N N . PRO A 1 83 ? -38.570 9.740 33.036 1.00 90.12 83 PRO A N 1
ATOM 633 C CA . PRO A 1 83 ? -38.563 10.741 34.104 1.00 90.12 83 PRO A CA 1
ATOM 634 C C . PRO A 1 83 ? -37.314 10.609 34.977 1.00 90.12 83 PRO A C 1
ATOM 636 O O . PRO A 1 83 ? -36.867 9.491 35.238 1.00 90.12 83 PRO A O 1
ATOM 639 N N . LYS A 1 84 ? -36.750 11.734 35.439 1.00 87.62 84 LYS A N 1
ATOM 640 C CA . LYS A 1 84 ? -35.454 11.767 36.144 1.00 87.62 84 LYS A CA 1
ATOM 641 C C . LYS A 1 84 ? -35.426 10.829 37.352 1.00 87.62 84 LYS A C 1
ATOM 643 O O . LYS A 1 84 ? -34.444 10.126 37.558 1.00 87.62 84 LYS A O 1
ATOM 648 N N . GLU A 1 85 ? -36.522 10.776 38.092 1.00 87.69 85 GLU A N 1
ATOM 649 C CA . GLU A 1 85 ? -36.681 10.061 39.359 1.00 87.69 85 GLU A CA 1
ATOM 650 C C . GLU A 1 85 ? -36.645 8.534 39.184 1.00 87.69 85 GLU A C 1
ATOM 652 O O . GLU A 1 85 ? -36.328 7.810 40.121 1.00 87.69 85 GLU A O 1
ATOM 657 N N . GLN A 1 86 ? -36.944 8.037 37.980 1.00 88.38 86 GLN A N 1
ATOM 658 C CA . GLN A 1 86 ? -37.029 6.603 37.680 1.00 88.38 86 GLN A CA 1
ATOM 659 C C . GLN A 1 86 ? -35.757 6.051 37.025 1.00 88.38 86 GLN A C 1
ATOM 661 O O . GLN A 1 86 ? -35.633 4.845 36.827 1.00 88.38 86 GLN A O 1
ATOM 666 N N . ARG A 1 87 ? -34.803 6.912 36.652 1.00 90.88 87 ARG A N 1
ATOM 667 C CA . ARG A 1 87 ? -33.663 6.527 35.805 1.00 90.88 87 ARG A CA 1
ATOM 668 C C . ARG A 1 87 ? -32.736 5.525 36.476 1.00 90.88 87 ARG A C 1
ATOM 670 O O . ARG A 1 87 ? -32.376 4.533 35.853 1.00 90.88 87 ARG A O 1
ATOM 677 N N . PHE A 1 88 ? -32.361 5.762 37.732 1.00 89.81 88 PHE A N 1
ATOM 678 C CA . PHE A 1 88 ? -31.403 4.896 38.418 1.00 89.81 88 PHE A CA 1
ATOM 679 C C . PHE A 1 88 ? -32.020 3.565 38.854 1.00 89.81 88 PHE A C 1
ATOM 681 O O . PHE A 1 88 ? -31.409 2.521 38.648 1.00 89.81 88 PHE A O 1
ATOM 688 N N . SER A 1 89 ? -33.258 3.567 39.360 1.00 89.56 89 SER A N 1
ATOM 689 C CA . SER A 1 89 ? -33.980 2.323 39.662 1.00 89.56 89 SER A CA 1
ATOM 690 C C . SER A 1 89 ? -34.195 1.469 38.408 1.00 89.56 89 SER A C 1
ATOM 692 O O . SER A 1 89 ? -33.966 0.262 38.447 1.00 89.56 89 SER A O 1
ATOM 694 N N . THR A 1 90 ? -34.536 2.094 37.274 1.00 90.25 90 THR A N 1
ATOM 695 C CA . THR A 1 90 ? -34.662 1.398 35.983 1.00 90.25 90 THR A CA 1
ATOM 696 C C . THR A 1 90 ? -33.319 0.854 35.498 1.00 90.25 90 THR A C 1
ATOM 698 O O . THR A 1 90 ? -33.260 -0.267 35.004 1.00 90.25 90 THR A O 1
ATOM 701 N N . LEU A 1 91 ? -32.227 1.604 35.672 1.00 91.00 91 LEU A N 1
ATOM 702 C CA . LEU A 1 91 ? -30.882 1.144 35.322 1.00 91.00 91 LEU A CA 1
ATOM 703 C C . LEU A 1 91 ? -30.481 -0.113 36.109 1.00 91.00 91 LEU A C 1
ATOM 705 O O . LEU A 1 91 ? -29.939 -1.048 35.526 1.00 91.00 91 LEU A O 1
ATOM 709 N N . LEU A 1 92 ? -30.772 -0.146 37.416 1.00 90.31 92 LEU A N 1
ATOM 710 C CA . LEU A 1 92 ? -30.505 -1.305 38.274 1.00 90.31 92 LEU A CA 1
ATOM 711 C C . LEU A 1 92 ? -31.390 -2.506 37.907 1.00 90.31 92 LEU A C 1
ATOM 713 O O . LEU A 1 92 ? -30.885 -3.621 37.795 1.00 90.31 92 LEU A O 1
ATOM 717 N N . GLY A 1 93 ? -32.688 -2.280 37.681 1.00 90.31 93 GLY A N 1
ATOM 718 C CA . GLY A 1 93 ? -33.635 -3.334 37.300 1.00 90.31 93 GLY A CA 1
ATOM 719 C C . GLY A 1 93 ? -33.370 -3.927 35.912 1.00 90.31 93 GLY A C 1
ATOM 720 O O . GLY A 1 93 ? -33.614 -5.109 35.696 1.00 90.31 93 GLY A O 1
ATOM 721 N N . ASN A 1 94 ? -32.803 -3.135 34.998 1.00 92.44 94 ASN A N 1
ATOM 722 C CA . ASN A 1 94 ? -32.492 -3.540 33.625 1.00 92.44 94 ASN A CA 1
ATOM 723 C C . ASN A 1 94 ? -30.983 -3.690 33.385 1.00 92.44 94 ASN A C 1
ATOM 725 O O . ASN A 1 94 ? -30.498 -3.468 32.272 1.00 92.44 94 ASN A O 1
ATOM 729 N N . ILE A 1 95 ? -30.221 -4.091 34.407 1.00 93.81 95 ILE A N 1
ATOM 730 C CA . ILE A 1 95 ? -28.763 -4.225 34.285 1.00 93.81 95 ILE A CA 1
ATOM 731 C C . ILE A 1 95 ? -28.352 -5.217 33.187 1.00 93.81 95 ILE A C 1
ATOM 733 O O . ILE A 1 95 ? -27.338 -5.019 32.521 1.00 93.81 95 ILE A O 1
ATOM 737 N N . ALA A 1 96 ? -29.166 -6.251 32.950 1.00 93.56 96 ALA A N 1
ATOM 738 C CA . ALA A 1 96 ? -28.940 -7.224 31.889 1.00 93.56 96 ALA A CA 1
ATOM 739 C C . ALA A 1 96 ? -29.013 -6.585 30.493 1.00 93.56 96 ALA A C 1
ATOM 741 O O . ALA A 1 96 ? -28.186 -6.884 29.631 1.00 93.56 96 ALA A O 1
ATOM 742 N N . GLU A 1 97 ? -29.953 -5.659 30.282 1.00 94.88 97 GLU A N 1
ATOM 743 C CA . GLU A 1 97 ? -30.062 -4.914 29.026 1.00 94.88 97 GLU A CA 1
ATOM 744 C C . GLU A 1 97 ? -28.862 -3.979 28.839 1.00 94.88 97 GLU A C 1
ATOM 746 O O . GLU A 1 97 ? -28.274 -3.951 27.755 1.00 94.88 97 GLU A O 1
ATOM 751 N N . LEU A 1 98 ? -28.451 -3.264 29.895 1.00 95.00 98 LEU A N 1
ATOM 752 C CA . LEU A 1 98 ? -27.264 -2.407 29.848 1.00 95.00 98 LEU A CA 1
ATOM 753 C C . LEU A 1 98 ? -26.014 -3.215 29.495 1.00 95.00 98 LEU A C 1
ATOM 755 O O . LEU A 1 98 ? -25.259 -2.828 28.602 1.00 95.00 98 LEU A O 1
ATOM 759 N N . HIS A 1 99 ? -25.809 -4.340 30.181 1.00 95.12 99 HIS A N 1
ATOM 760 C CA . HIS A 1 99 ? -24.687 -5.236 29.936 1.00 95.12 99 HIS A CA 1
ATOM 761 C C . HIS A 1 99 ? -24.676 -5.714 28.480 1.00 95.12 99 HIS A C 1
ATOM 763 O O . HIS A 1 99 ? -23.644 -5.630 27.817 1.00 95.12 99 HIS A O 1
ATOM 769 N N . GLN A 1 100 ? -25.819 -6.159 27.952 1.00 95.50 100 GLN A N 1
ATOM 770 C CA . GLN A 1 100 ? -25.916 -6.625 26.571 1.00 95.50 100 GLN A CA 1
ATOM 771 C C . GLN A 1 100 ? -25.592 -5.512 25.564 1.00 95.50 100 GLN A C 1
ATOM 773 O O . GLN A 1 100 ? -24.745 -5.706 24.692 1.00 95.50 100 GLN A O 1
ATOM 778 N N . ARG A 1 101 ? -26.189 -4.321 25.722 1.00 95.88 101 ARG A N 1
ATOM 779 C CA . ARG A 1 101 ? -25.907 -3.156 24.862 1.00 95.88 101 ARG A CA 1
ATOM 780 C C . ARG A 1 101 ? -24.431 -2.761 24.901 1.00 95.88 101 ARG A C 1
ATOM 782 O O . ARG A 1 101 ? -23.849 -2.459 23.861 1.00 95.88 101 ARG A O 1
ATOM 789 N N . PHE A 1 102 ? -23.816 -2.790 26.083 1.00 95.00 102 PHE A N 1
ATOM 790 C CA . PHE A 1 102 ? -22.390 -2.523 26.248 1.00 95.00 102 PHE A CA 1
ATOM 791 C C . PHE A 1 102 ? -21.523 -3.566 25.531 1.00 95.00 102 PHE A C 1
ATOM 793 O O . PHE A 1 102 ? -20.627 -3.200 24.771 1.00 95.00 102 PHE A O 1
ATOM 800 N N . VAL A 1 103 ? -21.798 -4.858 25.737 1.00 93.81 103 VAL A N 1
ATOM 801 C CA . VAL A 1 103 ? -21.048 -5.956 25.110 1.00 93.81 103 VAL A CA 1
ATOM 802 C C . VAL A 1 103 ? -21.158 -5.896 23.589 1.00 93.81 103 VAL A C 1
ATOM 804 O O . VAL A 1 103 ? -20.147 -6.042 22.902 1.00 93.81 103 VAL A O 1
ATOM 807 N N . ASP A 1 104 ? -22.349 -5.647 23.051 1.00 93.81 104 ASP A N 1
ATOM 808 C CA . ASP A 1 104 ? -22.561 -5.554 21.606 1.00 93.81 104 ASP A CA 1
ATOM 809 C C . ASP A 1 104 ? -21.885 -4.313 21.011 1.00 93.81 104 ASP A C 1
ATOM 811 O O . ASP A 1 104 ? -21.199 -4.412 19.990 1.00 93.81 104 ASP A O 1
ATOM 815 N N . GLY A 1 105 ? -21.978 -3.165 21.689 1.00 92.50 105 GLY A N 1
ATOM 816 C CA . GLY A 1 105 ? -21.260 -1.952 21.301 1.00 92.50 105 GLY A CA 1
ATOM 817 C C . GLY A 1 105 ? -19.740 -2.137 21.317 1.00 92.50 105 GLY A C 1
ATOM 818 O O . GLY A 1 105 ? -19.053 -1.726 20.381 1.00 92.50 105 GLY A O 1
ATOM 819 N N . TYR A 1 106 ? -19.203 -2.817 22.334 1.00 91.62 106 TYR A N 1
ATOM 820 C CA . TYR A 1 106 ? -17.772 -3.104 22.428 1.00 91.62 106 TYR A CA 1
ATOM 821 C C . TYR A 1 106 ? -17.302 -4.108 21.374 1.00 91.62 106 TYR A C 1
ATOM 823 O O . TYR A 1 106 ? -16.238 -3.911 20.790 1.00 91.62 106 TYR A O 1
ATOM 831 N N . LYS A 1 107 ? -18.098 -5.138 21.060 1.00 89.62 107 LYS A N 1
ATOM 832 C CA . LYS A 1 107 ? -17.815 -6.046 19.936 1.00 89.62 107 LYS A CA 1
ATOM 833 C C . LYS A 1 107 ? -17.747 -5.286 18.613 1.00 89.62 107 LYS A C 1
ATOM 835 O O . LYS A 1 107 ? -16.798 -5.479 17.857 1.00 89.62 107 LYS A O 1
ATOM 840 N N . LEU A 1 108 ? -18.711 -4.401 18.348 1.00 86.81 108 LEU A N 1
ATOM 841 C CA . LEU A 1 108 ? -18.729 -3.602 17.122 1.00 86.81 108 LEU A CA 1
ATOM 842 C C . LEU A 1 108 ? -17.515 -2.668 17.034 1.00 86.81 108 LEU A C 1
ATOM 844 O O . LEU A 1 108 ? -16.893 -2.560 15.975 1.00 86.81 108 LEU A O 1
ATOM 848 N N . PHE A 1 109 ? -17.149 -2.034 18.149 1.00 87.56 109 PHE A N 1
ATOM 849 C CA . PHE A 1 109 ? -15.931 -1.238 18.246 1.00 87.56 109 PHE A CA 1
ATOM 850 C C . PHE A 1 109 ? -14.681 -2.081 17.981 1.00 87.56 109 PHE A C 1
ATOM 852 O O . PHE A 1 109 ? -13.862 -1.689 17.159 1.00 87.56 109 PHE A O 1
ATOM 859 N N . ALA A 1 110 ? -14.545 -3.249 18.613 1.00 83.25 110 ALA A N 1
ATOM 860 C CA . ALA A 1 110 ? -13.380 -4.114 18.446 1.00 83.25 110 ALA A CA 1
ATOM 861 C C . ALA A 1 110 ? -13.209 -4.570 16.988 1.00 83.25 110 ALA A C 1
ATOM 863 O O . ALA A 1 110 ? -12.100 -4.527 16.454 1.00 83.25 110 ALA A O 1
ATOM 864 N N . VAL A 1 111 ? -14.310 -4.933 16.319 1.00 79.75 111 VAL A N 1
ATOM 865 C CA . VAL A 1 111 ? -14.309 -5.278 14.889 1.00 79.75 111 VAL A CA 1
ATOM 866 C C . VAL A 1 111 ? -13.922 -4.070 14.033 1.00 79.75 111 VAL A C 1
ATOM 868 O O . VAL A 1 111 ? -13.056 -4.186 13.168 1.00 79.75 111 VAL A O 1
ATOM 871 N N . SER A 1 112 ? -14.513 -2.901 14.290 1.00 79.75 112 SER A N 1
ATOM 872 C CA . SER A 1 112 ? -14.248 -1.681 13.512 1.00 79.75 112 SER A CA 1
ATOM 873 C C . SER A 1 112 ? -12.816 -1.177 13.692 1.00 79.75 112 SER A C 1
ATOM 875 O O . SER A 1 112 ? -12.170 -0.811 12.718 1.00 79.75 112 SER A O 1
ATOM 877 N N . PHE A 1 113 ? -12.293 -1.217 14.917 1.00 77.56 113 PHE A N 1
ATOM 878 C CA . PHE A 1 113 ? -10.921 -0.836 15.239 1.00 77.56 113 PHE A CA 1
ATOM 879 C C . PHE A 1 113 ? -9.911 -1.800 14.611 1.00 77.56 113 PHE A C 1
ATOM 881 O O . PHE A 1 113 ? -8.913 -1.368 14.035 1.00 77.56 113 PHE A O 1
ATOM 888 N N . SER A 1 114 ? -10.189 -3.108 14.662 1.00 77.38 114 SER A N 1
ATOM 889 C CA . SER A 1 114 ? -9.377 -4.098 13.953 1.00 77.38 114 SER A CA 1
ATOM 890 C C . SER A 1 114 ? -9.386 -3.831 12.448 1.00 77.38 114 SER A C 1
ATOM 892 O O . SER A 1 114 ? -8.329 -3.844 11.827 1.00 77.38 114 SER A O 1
ATOM 894 N N . PHE A 1 115 ? -10.551 -3.541 11.862 1.00 75.31 115 PHE A N 1
ATOM 895 C CA . PHE A 1 115 ? -10.663 -3.202 10.444 1.00 75.31 115 PHE A CA 1
ATOM 896 C C . PHE A 1 115 ? -9.880 -1.937 10.082 1.00 75.31 115 PHE A C 1
ATOM 898 O O . PHE A 1 115 ? -9.141 -1.937 9.102 1.00 75.31 115 PHE A O 1
ATOM 905 N N . GLU A 1 116 ? -10.023 -0.871 10.864 1.00 78.88 116 GLU A N 1
ATOM 906 C CA . GLU A 1 116 ? -9.337 0.400 10.640 1.00 78.88 116 GLU A CA 1
ATOM 907 C C . GLU A 1 116 ? -7.817 0.224 10.683 1.00 78.88 116 GLU A C 1
ATOM 909 O O . GLU A 1 116 ? -7.127 0.626 9.751 1.00 78.88 116 GLU A O 1
ATOM 914 N N . LYS A 1 117 ? -7.301 -0.512 11.671 1.00 81.81 117 LYS A N 1
ATOM 915 C CA . LYS A 1 117 ? -5.873 -0.835 11.759 1.00 81.81 117 LYS A CA 1
ATOM 916 C C . LYS A 1 117 ? -5.369 -1.620 10.543 1.00 81.81 117 LYS A C 1
ATOM 918 O O . LYS A 1 117 ? -4.296 -1.332 10.018 1.00 81.81 117 LYS A O 1
ATOM 923 N N . VAL A 1 118 ? -6.143 -2.605 10.091 1.00 76.56 118 VAL A N 1
ATOM 924 C CA . VAL A 1 118 ? -5.821 -3.434 8.918 1.00 76.56 118 VAL A CA 1
ATOM 925 C C . VAL A 1 118 ? -5.843 -2.602 7.633 1.00 76.56 118 VAL A C 1
ATOM 927 O O . VAL A 1 118 ?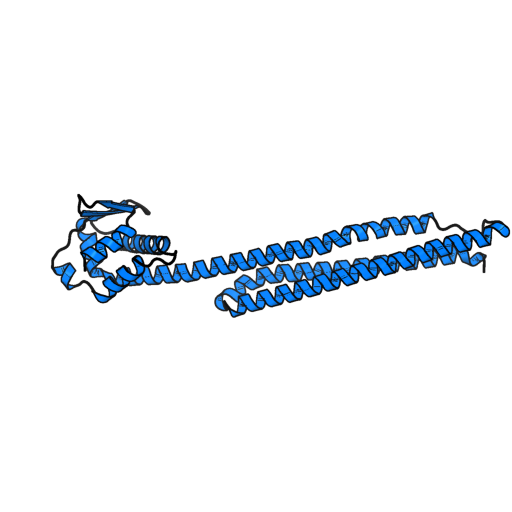 -4.950 -2.726 6.794 1.00 76.56 118 VAL A O 1
ATOM 930 N N . ARG A 1 119 ? -6.829 -1.711 7.488 1.00 79.56 119 ARG A N 1
ATOM 931 C CA . ARG A 1 119 ? -6.932 -0.768 6.370 1.00 79.56 119 ARG A CA 1
ATOM 932 C C . ARG A 1 119 ? -5.735 0.177 6.338 1.00 79.56 119 ARG A C 1
ATOM 934 O O . ARG A 1 119 ? -5.120 0.321 5.286 1.00 79.56 119 ARG A O 1
ATOM 941 N N . ASP A 1 120 ? -5.393 0.782 7.469 1.00 83.12 120 ASP A N 1
ATOM 942 C CA . ASP A 1 120 ? -4.284 1.731 7.565 1.00 83.12 120 ASP A CA 1
ATOM 943 C C . ASP A 1 120 ? -2.944 1.042 7.247 1.00 83.12 120 ASP A C 1
ATOM 945 O O . ASP A 1 120 ? -2.095 1.600 6.550 1.00 83.12 120 ASP A O 1
ATOM 949 N N . GLN A 1 121 ? -2.775 -0.219 7.666 1.00 81.75 121 GLN A N 1
ATOM 950 C CA . GLN A 1 121 ? -1.624 -1.039 7.286 1.00 81.75 121 GLN A CA 1
ATOM 951 C C . GLN A 1 121 ? -1.583 -1.311 5.773 1.00 81.75 121 GLN A C 1
ATOM 953 O O . GLN A 1 121 ? -0.531 -1.154 5.151 1.00 81.75 121 GLN A O 1
ATOM 958 N N . ALA A 1 122 ? -2.711 -1.681 5.162 1.00 79.00 122 ALA A N 1
ATOM 959 C CA . ALA A 1 122 ? -2.796 -1.892 3.717 1.00 79.00 122 ALA A CA 1
ATOM 960 C C . ALA A 1 122 ? -2.512 -0.602 2.925 1.00 79.00 122 ALA A C 1
ATOM 962 O O . ALA A 1 122 ? -1.824 -0.636 1.903 1.00 79.00 122 ALA A O 1
ATOM 963 N N . GLU A 1 123 ? -2.996 0.547 3.401 1.00 81.31 123 GLU A N 1
ATOM 964 C CA . GLU A 1 123 ? -2.736 1.850 2.790 1.00 81.31 123 GLU A CA 1
ATOM 965 C C . GLU A 1 123 ? -1.268 2.270 2.924 1.00 81.31 123 GLU A C 1
ATOM 967 O O . GLU A 1 123 ? -0.675 2.742 1.952 1.00 81.31 123 GLU A O 1
ATOM 972 N N . SER A 1 124 ? -0.646 2.028 4.078 1.00 86.06 124 SER A N 1
ATOM 973 C CA . SER A 1 124 ? 0.785 2.263 4.282 1.00 86.06 124 SER A CA 1
ATOM 974 C C . SER A 1 124 ? 1.639 1.431 3.319 1.00 86.06 124 SER A C 1
ATOM 976 O O . SER A 1 124 ? 2.481 1.987 2.610 1.00 86.06 124 SER A O 1
ATOM 978 N N . ILE A 1 125 ? 1.347 0.130 3.204 1.00 81.88 125 ILE A N 1
ATOM 979 C CA . ILE A 1 125 ? 1.989 -0.779 2.243 1.00 81.88 125 ILE A CA 1
ATOM 980 C C . ILE A 1 125 ? 1.811 -0.249 0.817 1.00 81.88 125 ILE A C 1
ATOM 982 O O . ILE A 1 125 ? 2.771 -0.140 0.053 1.00 81.88 125 ILE A O 1
ATOM 986 N N . LYS A 1 126 ? 0.587 0.141 0.451 1.00 82.50 126 LYS A N 1
ATOM 987 C CA . LYS A 1 126 ? 0.296 0.708 -0.867 1.00 82.50 126 LYS A CA 1
ATOM 988 C C . LYS A 1 126 ? 1.137 1.950 -1.152 1.00 82.50 126 LYS A C 1
ATOM 990 O O . LYS A 1 126 ? 1.696 2.044 -2.242 1.00 82.50 126 LYS A O 1
ATOM 995 N N . LEU A 1 127 ? 1.224 2.895 -0.218 1.00 84.88 127 LEU A N 1
ATOM 996 C CA . LEU A 1 127 ? 2.020 4.115 -0.384 1.00 84.88 127 LEU A CA 1
ATOM 997 C C . LEU A 1 127 ? 3.511 3.801 -0.541 1.00 84.88 127 LEU A C 1
ATOM 999 O O . LEU A 1 127 ? 4.161 4.369 -1.420 1.00 84.88 127 LEU A O 1
ATOM 1003 N N . GLU A 1 128 ? 4.036 2.862 0.247 1.00 87.69 128 GLU A N 1
ATOM 1004 C CA . GLU A 1 128 ? 5.422 2.407 0.143 1.00 87.69 128 GLU A CA 1
ATOM 1005 C C . GLU A 1 128 ? 5.722 1.826 -1.247 1.00 87.69 128 GLU A C 1
ATOM 1007 O O . GLU A 1 128 ? 6.659 2.267 -1.920 1.00 87.69 128 GLU A O 1
ATOM 1012 N N . TYR A 1 129 ? 4.908 0.877 -1.720 1.00 83.62 129 TYR A N 1
ATOM 1013 C CA . TYR A 1 129 ? 5.114 0.248 -3.027 1.00 83.62 129 TYR A CA 1
ATOM 1014 C C . TYR A 1 129 ? 4.886 1.209 -4.186 1.00 83.62 129 TYR A C 1
ATOM 1016 O O . TYR A 1 129 ? 5.623 1.168 -5.168 1.00 83.62 129 TYR A O 1
ATOM 1024 N N . LEU A 1 130 ? 3.921 2.118 -4.068 1.00 85.75 130 LEU A N 1
ATOM 1025 C CA . LEU A 1 130 ? 3.706 3.172 -5.052 1.00 85.75 130 LEU A CA 1
ATOM 1026 C C . LEU A 1 130 ? 4.942 4.083 -5.146 1.00 85.75 130 LEU A C 1
ATOM 1028 O O . LEU A 1 130 ? 5.365 4.421 -6.251 1.00 85.75 130 LEU A O 1
ATOM 1032 N N . GLY A 1 131 ? 5.582 4.396 -4.014 1.00 85.75 131 GLY A N 1
ATOM 1033 C CA . GLY A 1 131 ? 6.873 5.085 -3.974 1.00 85.75 131 GLY A CA 1
ATOM 1034 C C . GLY A 1 131 ? 8.002 4.295 -4.646 1.00 85.75 131 GLY A C 1
ATOM 1035 O O . GLY A 1 131 ? 8.739 4.852 -5.462 1.00 85.75 131 GLY A O 1
ATOM 1036 N N . LYS A 1 132 ? 8.115 2.989 -4.369 1.00 87.50 132 LYS A N 1
ATOM 1037 C CA . LYS A 1 132 ? 9.129 2.112 -4.989 1.00 87.50 132 LYS A CA 1
ATOM 1038 C C . LYS A 1 132 ? 8.939 1.989 -6.508 1.00 87.50 132 LYS A C 1
ATOM 1040 O O . LYS A 1 132 ? 9.904 2.158 -7.247 1.00 87.50 132 LYS A O 1
ATOM 1045 N N . ILE A 1 133 ? 7.706 1.789 -6.981 1.00 86.12 133 ILE A N 1
ATOM 1046 C CA . ILE A 1 133 ? 7.370 1.745 -8.416 1.00 86.12 133 ILE A CA 1
ATOM 1047 C C . ILE A 1 133 ? 7.709 3.083 -9.088 1.00 86.12 133 ILE A C 1
ATOM 1049 O O . ILE A 1 133 ? 8.327 3.099 -10.153 1.00 86.12 133 ILE A O 1
ATOM 1053 N N . HIS A 1 134 ? 7.360 4.217 -8.468 1.00 87.00 134 HIS A N 1
ATOM 1054 C CA . HIS A 1 134 ? 7.723 5.534 -9.003 1.00 87.00 134 HIS A CA 1
ATOM 1055 C C . HIS A 1 134 ? 9.232 5.753 -9.078 1.00 87.00 134 HIS A C 1
ATOM 1057 O O . HIS A 1 134 ? 9.703 6.363 -10.036 1.00 87.00 134 HIS A O 1
ATOM 1063 N N . LYS A 1 135 ? 9.997 5.239 -8.113 1.00 86.19 135 LYS A N 1
ATOM 1064 C CA . LYS A 1 135 ? 11.458 5.296 -8.163 1.00 86.19 135 LYS A CA 1
ATOM 1065 C C . LYS A 1 135 ? 12.005 4.521 -9.363 1.00 86.19 135 LYS A C 1
ATOM 1067 O O . LYS A 1 135 ? 12.746 5.096 -10.153 1.00 86.19 135 LYS A O 1
ATOM 1072 N N . THR A 1 136 ? 11.562 3.277 -9.564 1.00 82.75 136 THR A N 1
ATOM 1073 C CA . THR A 1 136 ? 11.941 2.465 -10.734 1.00 82.75 136 THR A CA 1
ATOM 1074 C C . THR A 1 136 ? 11.633 3.178 -12.055 1.00 82.75 136 THR A C 1
ATOM 1076 O O . THR A 1 136 ? 12.437 3.121 -12.983 1.00 82.75 136 THR A O 1
ATOM 1079 N N . PHE A 1 137 ? 10.511 3.902 -12.135 1.00 81.06 137 PHE A N 1
ATOM 1080 C CA . PHE A 1 137 ? 10.191 4.726 -13.303 1.00 81.06 137 PHE A CA 1
ATOM 1081 C C . PHE A 1 137 ? 11.177 5.875 -13.509 1.00 81.06 137 PHE A C 1
ATOM 1083 O O . PHE A 1 137 ? 11.732 6.047 -14.596 1.00 81.06 137 PHE A O 1
ATOM 1090 N N . SER A 1 138 ? 11.369 6.674 -12.457 1.00 84.12 138 SER A N 1
ATOM 1091 C CA . SER A 1 138 ? 12.204 7.871 -12.492 1.00 84.12 138 SER A CA 1
ATOM 1092 C C . SER A 1 138 ? 13.645 7.529 -12.870 1.00 84.12 138 SER A C 1
ATOM 1094 O O . SER A 1 138 ? 14.275 8.275 -13.616 1.00 84.12 138 SER A O 1
ATOM 1096 N N . ASP A 1 139 ? 14.148 6.383 -12.410 1.00 81.31 139 ASP A N 1
ATOM 1097 C CA . ASP A 1 139 ? 15.503 5.914 -12.703 1.00 81.31 139 ASP A CA 1
ATOM 1098 C C . ASP A 1 139 ? 15.712 5.611 -14.203 1.00 81.31 139 ASP A C 1
ATOM 1100 O O . ASP A 1 139 ? 16.815 5.777 -14.727 1.00 81.31 139 ASP A O 1
ATOM 1104 N N . ILE A 1 140 ? 14.660 5.211 -14.926 1.00 80.44 140 ILE A N 1
ATOM 1105 C CA . ILE A 1 140 ? 14.726 4.919 -16.371 1.00 80.44 140 ILE A CA 1
ATOM 1106 C C . ILE A 1 140 ? 14.448 6.162 -17.206 1.00 80.44 140 ILE A C 1
ATOM 1108 O O . ILE A 1 140 ? 14.939 6.266 -18.328 1.00 80.44 140 ILE A O 1
ATOM 1112 N N . GLN A 1 141 ? 13.707 7.136 -16.676 1.00 81.25 141 GLN A N 1
ATOM 1113 C CA . GLN A 1 141 ? 13.382 8.368 -17.395 1.00 81.25 141 GLN A CA 1
ATOM 1114 C C . GLN A 1 141 ? 14.643 9.088 -17.907 1.00 81.25 141 GLN A C 1
ATOM 1116 O O . GLN A 1 141 ? 14.665 9.558 -19.044 1.00 81.25 141 GLN A O 1
ATOM 1121 N N . GLY A 1 142 ? 15.725 9.093 -17.120 1.00 76.75 142 GLY A N 1
ATOM 1122 C CA . GLY A 1 142 ? 17.018 9.636 -17.550 1.00 76.75 142 GLY A CA 1
ATOM 1123 C C . GLY A 1 142 ? 17.645 8.875 -18.726 1.00 76.75 142 GLY A C 1
ATOM 1124 O O . GLY A 1 142 ? 18.235 9.477 -19.619 1.00 76.75 142 GLY A O 1
ATOM 1125 N N . GLN A 1 143 ? 17.467 7.557 -18.777 1.00 77.81 143 GLN A N 1
ATOM 1126 C CA . GLN A 1 143 ? 17.973 6.703 -19.857 1.00 77.81 143 GLN A CA 1
ATOM 1127 C C . GLN A 1 143 ? 17.134 6.840 -21.130 1.00 77.81 143 GLN A C 1
ATOM 1129 O O . GLN A 1 143 ? 17.670 6.855 -22.237 1.00 77.81 143 GLN A O 1
ATOM 1134 N N . LEU A 1 144 ? 15.823 7.016 -20.959 1.00 80.88 144 LEU A N 1
ATOM 1135 C CA . LEU A 1 144 ? 14.860 7.320 -22.015 1.00 80.88 144 LEU A CA 1
ATOM 1136 C C . LEU A 1 144 ? 15.224 8.614 -22.753 1.00 80.88 144 LEU A C 1
ATOM 1138 O O . LEU A 1 144 ? 15.184 8.642 -23.982 1.00 80.88 144 LEU A O 1
ATOM 1142 N N . LEU A 1 145 ? 15.657 9.653 -22.028 1.00 82.88 145 LEU A N 1
ATOM 1143 C CA . LEU A 1 145 ? 16.177 10.890 -22.629 1.00 82.88 145 LEU A CA 1
ATOM 1144 C C . LEU A 1 145 ? 17.479 10.673 -23.419 1.00 82.88 145 LEU A C 1
ATOM 1146 O O . LEU A 1 145 ? 17.763 11.424 -24.351 1.00 82.88 145 LEU A O 1
ATOM 1150 N N . GLY A 1 146 ? 18.247 9.630 -23.097 1.00 81.06 146 GLY A N 1
ATOM 1151 C CA . GLY A 1 146 ? 19.446 9.247 -23.840 1.00 81.06 146 GLY A CA 1
ATOM 1152 C C . GLY A 1 146 ? 19.153 8.733 -25.253 1.00 81.06 146 GLY A C 1
ATOM 1153 O O . GLY A 1 146 ? 19.987 8.904 -26.138 1.00 81.06 146 GLY A O 1
ATOM 1154 N N . ILE A 1 147 ? 17.972 8.154 -25.506 1.00 84.00 147 ILE A N 1
ATOM 1155 C CA . ILE A 1 147 ? 17.631 7.565 -26.814 1.00 84.00 147 ILE A CA 1
ATOM 1156 C C . ILE A 1 147 ? 17.560 8.634 -27.926 1.00 84.00 147 ILE A C 1
ATOM 1158 O O . ILE A 1 147 ? 18.264 8.469 -28.928 1.00 84.00 147 ILE A O 1
ATOM 1162 N N . PRO A 1 148 ? 16.798 9.744 -27.796 1.00 82.94 148 PRO A N 1
ATOM 1163 C CA . PRO A 1 148 ? 16.787 10.803 -28.808 1.00 82.94 148 PRO A CA 1
ATOM 1164 C C . PRO A 1 148 ? 18.158 11.452 -29.007 1.00 82.94 148 PRO A C 1
ATOM 1166 O O . PRO A 1 148 ? 18.570 11.668 -30.145 1.00 82.94 148 PRO A O 1
ATOM 1169 N N . VAL A 1 149 ? 18.883 11.722 -27.914 1.00 85.12 149 VAL A N 1
ATOM 1170 C CA . VAL A 1 149 ? 20.211 12.353 -27.967 1.00 85.12 149 VAL A CA 1
ATOM 1171 C C . VAL A 1 149 ? 21.189 11.472 -28.740 1.00 85.12 149 VAL A C 1
ATOM 1173 O O . VAL A 1 149 ? 21.789 11.935 -29.709 1.00 85.12 149 VAL A O 1
ATOM 1176 N N . SER A 1 150 ? 21.295 10.190 -28.385 1.00 85.25 150 SER A N 1
ATOM 1177 C CA . SER A 1 150 ? 22.152 9.239 -29.099 1.00 85.25 150 SER A CA 1
ATOM 1178 C C . SER A 1 150 ? 21.726 9.071 -30.562 1.00 85.25 150 SER A C 1
ATOM 1180 O O . SER A 1 150 ? 22.584 8.987 -31.436 1.00 85.25 150 SER A O 1
ATOM 1182 N N . THR A 1 151 ? 20.421 9.087 -30.857 1.00 84.06 151 THR A N 1
ATOM 1183 C CA . THR A 1 151 ? 19.911 8.999 -32.238 1.00 84.06 151 THR A CA 1
ATOM 1184 C C . THR A 1 151 ? 20.360 10.194 -33.083 1.00 84.06 151 THR A C 1
ATOM 1186 O O . THR A 1 151 ? 20.859 10.008 -34.192 1.00 84.06 151 THR A O 1
ATOM 1189 N N . ILE A 1 152 ? 20.241 11.419 -32.557 1.00 85.50 152 ILE A N 1
ATOM 1190 C CA . ILE A 1 152 ? 20.690 12.642 -33.243 1.00 85.50 152 ILE A CA 1
ATOM 1191 C C . ILE A 1 152 ? 22.206 12.618 -33.455 1.00 85.50 152 ILE A C 1
ATOM 1193 O O . ILE A 1 152 ? 22.680 12.963 -34.537 1.00 85.50 152 ILE A O 1
ATOM 1197 N N . VAL A 1 153 ? 22.974 12.187 -32.450 1.00 85.44 153 VAL A N 1
ATOM 1198 C CA . VAL A 1 153 ? 24.435 12.063 -32.560 1.00 85.44 153 VAL A CA 1
ATOM 1199 C C . VAL A 1 153 ? 24.810 11.100 -33.687 1.00 85.44 153 VAL A C 1
ATOM 1201 O O . VAL A 1 153 ? 25.607 11.461 -34.545 1.00 85.44 153 VAL A O 1
ATOM 1204 N N . VAL A 1 154 ? 24.203 9.913 -33.751 1.00 85.31 154 VAL A N 1
ATOM 1205 C CA . VAL A 1 154 ? 24.481 8.947 -34.828 1.00 85.31 154 VAL A CA 1
ATOM 1206 C C . VAL A 1 154 ? 24.091 9.517 -36.196 1.00 85.31 154 VAL A C 1
ATOM 1208 O O . VAL A 1 154 ? 24.877 9.440 -37.137 1.00 85.31 154 VAL A O 1
ATOM 1211 N N . ALA A 1 155 ? 22.916 10.145 -36.302 1.00 82.94 155 ALA A N 1
ATOM 1212 C CA . ALA A 1 155 ? 22.424 10.715 -37.556 1.00 82.94 155 ALA A CA 1
ATOM 1213 C C . ALA A 1 155 ? 23.284 11.875 -38.089 1.00 82.94 155 ALA A C 1
ATOM 1215 O O . ALA A 1 155 ? 23.391 12.046 -39.299 1.00 82.94 155 ALA A O 1
ATOM 1216 N N . THR A 1 156 ? 23.885 12.676 -37.204 1.00 85.56 156 THR A N 1
ATOM 1217 C CA . THR A 1 156 ? 24.671 13.863 -37.588 1.00 85.56 156 THR A CA 1
ATOM 1218 C C . THR A 1 156 ? 26.155 13.576 -37.784 1.00 85.56 156 THR A C 1
ATOM 1220 O O . THR A 1 156 ? 26.817 14.301 -38.524 1.00 85.56 156 THR A O 1
ATOM 1223 N N . GLN A 1 157 ? 26.686 12.536 -37.137 1.00 87.31 157 GLN A N 1
ATOM 1224 C CA . GLN A 1 157 ? 28.121 12.251 -37.151 1.00 87.31 157 GLN A CA 1
ATOM 1225 C C . GLN A 1 157 ? 28.553 11.298 -38.266 1.00 87.31 157 GLN A C 1
ATOM 1227 O O . GLN A 1 157 ? 29.741 11.261 -38.592 1.00 87.31 157 GLN A O 1
ATOM 1232 N N . PHE A 1 158 ? 27.627 10.553 -38.878 1.00 86.31 158 PHE A N 1
ATOM 1233 C CA . PHE A 1 158 ? 27.952 9.769 -40.066 1.00 86.31 158 PHE A CA 1
ATOM 1234 C C . PHE A 1 158 ? 28.291 10.664 -41.258 1.00 86.31 158 PHE A C 1
ATOM 1236 O O . PHE A 1 158 ? 27.573 11.613 -41.573 1.00 86.31 158 PHE A O 1
ATOM 1243 N N . LYS A 1 159 ? 29.379 10.325 -41.955 1.00 84.19 159 LYS A N 1
ATOM 1244 C CA . LYS A 1 159 ? 29.819 11.033 -43.164 1.00 84.19 159 LYS A CA 1
ATOM 1245 C C . LYS A 1 159 ? 29.792 10.132 -44.385 1.00 84.19 159 LYS A C 1
ATOM 1247 O O . LYS A 1 159 ? 30.146 8.957 -44.298 1.00 84.19 159 LYS A O 1
ATOM 1252 N N . ASP A 1 160 ? 29.402 10.713 -45.517 1.00 80.88 160 ASP A N 1
ATOM 1253 C CA . ASP A 1 160 ? 29.450 10.047 -46.816 1.00 80.88 160 ASP A CA 1
ATOM 1254 C C . ASP A 1 160 ? 30.904 9.873 -47.264 1.00 80.88 160 ASP A C 1
ATOM 1256 O O . ASP A 1 160 ? 31.680 10.830 -47.341 1.00 80.88 160 ASP A O 1
ATOM 1260 N N . ILE A 1 161 ? 31.265 8.625 -47.536 1.00 79.8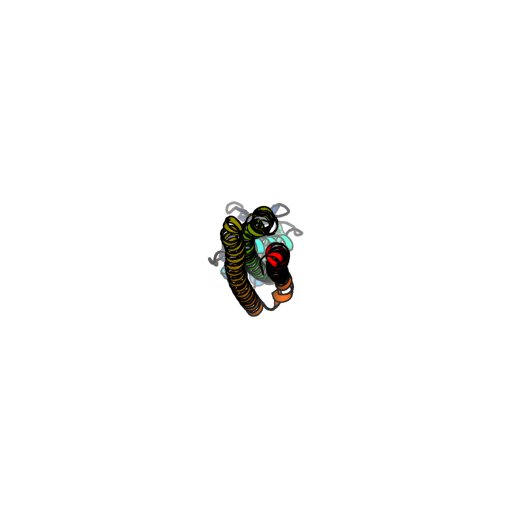8 161 ILE A N 1
ATOM 1261 C CA . ILE A 1 161 ? 32.615 8.220 -47.904 1.00 79.88 161 ILE A CA 1
ATOM 1262 C C . ILE A 1 161 ? 32.845 8.373 -49.420 1.00 79.88 161 ILE A C 1
ATOM 1264 O O . ILE A 1 161 ? 33.990 8.500 -49.860 1.00 79.88 161 ILE A O 1
ATOM 1268 N N . ALA A 1 162 ? 31.773 8.437 -50.222 1.00 72.75 162 ALA A N 1
ATOM 1269 C CA . ALA A 1 162 ? 31.829 8.547 -51.681 1.00 72.75 162 ALA A CA 1
ATOM 1270 C C . ALA A 1 162 ? 32.408 9.885 -52.173 1.00 72.75 162 ALA A C 1
ATOM 1272 O O . ALA A 1 162 ? 32.974 9.955 -53.260 1.00 72.75 162 ALA A O 1
ATOM 1273 N N . LEU A 1 163 ? 32.275 10.946 -51.374 1.00 70.00 163 LEU A N 1
ATOM 1274 C CA . LEU A 1 163 ? 32.681 12.311 -51.731 1.00 70.00 163 LEU A CA 1
ATOM 1275 C C . LEU A 1 163 ? 34.137 12.636 -51.343 1.00 70.00 163 LEU A C 1
ATOM 1277 O O . LEU A 1 163 ? 34.567 13.782 -51.468 1.00 70.00 163 LEU A O 1
ATOM 1281 N N . LEU A 1 164 ? 34.894 11.652 -50.845 1.00 76.50 164 LEU A N 1
ATOM 1282 C CA . LEU A 1 164 ? 36.217 11.851 -50.250 1.00 76.50 164 LEU A CA 1
ATOM 1283 C C . LEU A 1 164 ? 37.353 11.273 -51.102 1.00 76.50 164 LEU A C 1
ATOM 1285 O O . LEU A 1 164 ? 37.227 10.230 -51.746 1.00 76.50 164 LEU A O 1
ATOM 1289 N N . THR A 1 165 ? 38.512 11.930 -51.034 1.00 75.38 165 THR A N 1
ATOM 1290 C CA . THR A 1 165 ? 39.770 11.471 -51.637 1.00 75.38 165 THR A CA 1
ATOM 1291 C C . THR A 1 165 ? 40.190 10.104 -51.076 1.00 75.38 165 THR A C 1
ATOM 1293 O O . THR A 1 165 ? 39.989 9.839 -49.891 1.00 75.38 165 THR A O 1
ATOM 1296 N N . GLU A 1 166 ? 40.833 9.261 -51.895 1.00 69.50 166 GLU A N 1
ATOM 1297 C CA . GLU A 1 166 ? 41.339 7.916 -51.531 1.00 69.50 166 GLU A CA 1
ATOM 1298 C C . GLU A 1 166 ? 42.042 7.872 -50.157 1.00 69.50 166 GLU A C 1
ATOM 1300 O O . GLU A 1 166 ? 41.744 7.021 -49.322 1.00 69.50 166 GLU A O 1
ATOM 1305 N N . SER A 1 167 ? 42.915 8.845 -49.872 1.00 71.06 167 SER A N 1
ATOM 1306 C CA . SER A 1 167 ? 43.671 8.932 -48.614 1.00 71.06 167 SER A CA 1
ATOM 1307 C C . SER A 1 167 ? 42.819 9.273 -47.381 1.00 71.06 167 SER A C 1
ATOM 1309 O O . SER A 1 167 ? 43.164 8.872 -46.272 1.00 71.06 167 SER A O 1
ATOM 1311 N N . ALA A 1 168 ? 41.699 9.980 -47.550 1.00 76.81 168 ALA A N 1
ATOM 1312 C CA . ALA A 1 168 ? 40.783 10.351 -46.466 1.00 76.81 168 ALA A CA 1
ATOM 1313 C C . ALA A 1 168 ? 39.680 9.301 -46.229 1.00 76.81 168 ALA A C 1
ATOM 1315 O O . ALA A 1 168 ? 39.067 9.273 -45.158 1.00 76.81 168 ALA A O 1
ATOM 1316 N N . ARG A 1 169 ? 39.450 8.418 -47.211 1.00 78.75 169 ARG A N 1
ATOM 1317 C CA . ARG A 1 169 ? 38.391 7.401 -47.217 1.00 78.75 169 ARG A CA 1
ATOM 1318 C C . ARG A 1 169 ? 38.501 6.429 -46.042 1.00 78.75 169 ARG A C 1
ATOM 1320 O O . ARG A 1 169 ? 37.535 6.215 -45.311 1.00 78.75 169 ARG A O 1
ATOM 1327 N N . MET A 1 170 ? 39.702 5.895 -45.827 1.00 76.88 170 MET A N 1
ATOM 1328 C CA . MET A 1 170 ? 39.955 4.873 -44.808 1.00 76.88 170 MET A CA 1
ATOM 1329 C C . MET A 1 170 ? 39.763 5.415 -43.382 1.00 76.88 170 MET A C 1
ATOM 1331 O O . MET A 1 170 ? 39.191 4.743 -42.526 1.00 76.88 170 MET A O 1
ATOM 1335 N N . GLY A 1 171 ? 40.186 6.659 -43.131 1.00 82.31 171 GLY A N 1
ATOM 1336 C CA . GLY A 1 171 ? 40.012 7.308 -41.828 1.00 82.31 171 GLY A CA 1
ATOM 1337 C C . GLY A 1 171 ? 38.544 7.573 -41.485 1.00 82.31 171 GLY A C 1
ATOM 1338 O O . GLY A 1 171 ? 38.124 7.338 -40.354 1.00 82.31 171 GLY A O 1
ATOM 1339 N N . GLN A 1 172 ? 37.740 8.009 -42.462 1.00 84.75 172 GLN A N 1
ATOM 1340 C CA . GLN A 1 172 ? 36.306 8.241 -42.247 1.00 84.75 172 GLN A CA 1
ATOM 1341 C C . GLN A 1 172 ? 35.510 6.940 -42.092 1.00 84.75 172 GLN A C 1
ATOM 1343 O O . GLN A 1 172 ? 34.569 6.897 -41.303 1.00 84.75 172 GLN A O 1
ATOM 1348 N N . MET A 1 173 ? 35.922 5.855 -42.754 1.00 83.19 173 MET A N 1
ATOM 1349 C CA . MET A 1 173 ? 35.334 4.527 -42.546 1.00 83.19 173 MET A CA 1
ATOM 1350 C C . MET A 1 173 ? 35.498 4.051 -41.095 1.00 83.19 173 MET A C 1
ATOM 1352 O O . MET A 1 173 ? 34.525 3.627 -40.472 1.00 83.19 173 MET A O 1
ATOM 1356 N N . TRP A 1 174 ? 36.704 4.186 -40.529 1.00 86.00 174 TRP A N 1
ATOM 1357 C CA . TRP A 1 174 ? 36.966 3.865 -39.122 1.00 86.00 174 TRP A CA 1
ATOM 1358 C C . TRP A 1 174 ? 36.180 4.752 -38.157 1.00 86.00 174 TRP A C 1
ATOM 1360 O O . TRP A 1 174 ? 35.712 4.260 -37.132 1.00 86.00 174 TRP A O 1
ATOM 1370 N N . LEU A 1 175 ? 35.992 6.033 -38.486 1.00 87.88 175 LEU A N 1
ATOM 1371 C CA . LEU A 1 175 ? 35.179 6.941 -37.677 1.00 87.88 175 LEU A CA 1
ATOM 1372 C C . LEU A 1 175 ? 33.701 6.526 -37.674 1.00 87.88 175 LEU A C 1
ATOM 1374 O O . LEU A 1 175 ? 33.110 6.389 -36.605 1.00 87.88 175 LEU A O 1
ATOM 1378 N N . ASN A 1 176 ? 33.121 6.264 -38.849 1.00 88.62 176 ASN A N 1
ATOM 1379 C CA . ASN A 1 176 ? 31.749 5.770 -38.970 1.00 88.62 176 ASN A CA 1
ATOM 1380 C C . ASN A 1 176 ? 31.578 4.426 -38.232 1.00 88.62 176 ASN A C 1
ATOM 1382 O O . ASN A 1 176 ? 30.588 4.227 -37.529 1.00 88.62 176 ASN A O 1
ATOM 1386 N N . PHE A 1 177 ? 32.561 3.523 -38.319 1.00 89.31 177 PHE A N 1
ATOM 1387 C CA . PHE A 1 177 ? 32.550 2.271 -37.560 1.00 89.31 177 PHE A CA 1
ATOM 1388 C C . PHE A 1 177 ? 32.605 2.512 -36.045 1.00 89.31 177 PHE A C 1
ATOM 1390 O O . PHE A 1 177 ? 31.834 1.907 -35.304 1.00 89.31 177 PHE A O 1
ATOM 1397 N N . ALA A 1 178 ? 33.461 3.423 -35.573 1.00 89.44 178 ALA A N 1
ATOM 1398 C CA . ALA A 1 178 ? 33.558 3.772 -34.158 1.00 89.44 178 ALA A CA 1
ATOM 1399 C C . ALA A 1 178 ? 32.247 4.369 -33.615 1.00 89.44 178 ALA A C 1
ATOM 1401 O O . ALA A 1 178 ? 31.830 4.023 -32.509 1.00 89.44 178 ALA A O 1
ATOM 1402 N N . ILE A 1 179 ? 31.561 5.207 -34.403 1.00 89.88 179 ILE A N 1
ATOM 1403 C CA . ILE A 1 179 ? 30.236 5.751 -34.062 1.00 89.88 179 ILE A CA 1
ATOM 1404 C C . ILE A 1 179 ? 29.211 4.617 -33.926 1.00 89.88 179 ILE A C 1
ATOM 1406 O O . ILE A 1 179 ? 28.492 4.554 -32.927 1.00 89.88 179 ILE A O 1
ATOM 1410 N N . LEU A 1 180 ? 29.169 3.689 -34.890 1.00 89.88 180 LEU A N 1
ATOM 1411 C CA . LEU A 1 180 ? 28.253 2.547 -34.855 1.00 89.88 180 LEU A CA 1
ATOM 1412 C C . LEU A 1 180 ? 28.553 1.606 -33.674 1.00 89.88 180 LEU A C 1
ATOM 1414 O O . LEU A 1 180 ? 27.632 1.163 -32.988 1.00 89.88 180 LEU A O 1
ATOM 1418 N N . ALA A 1 181 ? 29.831 1.344 -33.391 1.00 91.31 181 ALA A N 1
ATOM 1419 C CA . ALA A 1 181 ? 30.262 0.547 -32.246 1.00 91.31 181 ALA A CA 1
ATOM 1420 C C . ALA A 1 181 ? 29.866 1.207 -30.913 1.00 91.31 181 ALA A C 1
ATOM 1422 O O . ALA A 1 181 ? 29.359 0.532 -30.019 1.00 91.31 181 ALA A O 1
ATOM 1423 N N . GLY A 1 182 ? 30.019 2.530 -30.795 1.00 90.62 182 GLY A N 1
ATOM 1424 C CA . GLY A 1 182 ? 29.550 3.292 -29.636 1.00 90.62 182 GLY A CA 1
ATOM 1425 C C . GLY A 1 182 ? 28.033 3.200 -29.447 1.00 90.62 182 GLY A C 1
ATOM 1426 O O . GLY A 1 182 ? 27.563 2.945 -28.337 1.00 90.62 182 GLY A O 1
ATOM 1427 N N . ALA A 1 183 ? 27.263 3.320 -30.534 1.00 90.25 183 ALA A N 1
ATOM 1428 C CA . ALA A 1 183 ? 25.811 3.144 -30.508 1.00 90.25 183 ALA A CA 1
ATOM 1429 C C . ALA A 1 183 ? 25.406 1.722 -30.079 1.00 90.25 183 ALA A C 1
ATOM 1431 O O . ALA A 1 183 ? 24.456 1.552 -29.314 1.00 90.25 183 ALA A O 1
ATOM 1432 N N . PHE A 1 184 ? 26.150 0.701 -30.511 1.00 91.94 184 PHE A N 1
ATOM 1433 C CA . PHE A 1 184 ? 25.914 -0.686 -30.115 1.00 91.94 184 PHE A CA 1
ATOM 1434 C C . PHE A 1 184 ? 26.179 -0.915 -28.621 1.00 91.94 184 PHE A C 1
ATOM 1436 O O . PHE A 1 184 ? 25.348 -1.501 -27.927 1.00 91.94 184 PHE A O 1
ATOM 1443 N N . ILE A 1 185 ? 27.295 -0.390 -28.100 1.00 92.19 185 ILE A N 1
ATOM 1444 C CA . ILE A 1 185 ? 27.615 -0.440 -26.665 1.00 92.19 185 ILE A CA 1
ATOM 1445 C C . ILE A 1 185 ? 26.513 0.247 -25.850 1.00 92.19 185 ILE A C 1
ATOM 1447 O O . ILE A 1 185 ? 26.055 -0.307 -24.851 1.00 92.19 185 ILE A O 1
ATOM 1451 N N . PHE A 1 186 ? 26.035 1.413 -26.295 1.00 90.31 186 PHE A N 1
ATOM 1452 C CA . PHE A 1 186 ? 24.915 2.102 -25.652 1.00 90.31 186 PHE A CA 1
ATOM 1453 C C . PHE A 1 186 ? 23.652 1.228 -25.603 1.00 90.31 186 PHE A C 1
ATOM 1455 O O . PHE A 1 186 ? 23.038 1.116 -24.542 1.00 90.31 186 PHE A O 1
ATOM 1462 N N . CYS A 1 187 ? 23.296 0.548 -26.699 1.00 90.44 187 CYS A N 1
ATOM 1463 C CA . CYS A 1 187 ? 22.141 -0.359 -26.734 1.00 90.44 187 CYS A CA 1
ATOM 1464 C C . CYS A 1 187 ? 22.282 -1.521 -25.739 1.00 90.44 187 CYS A C 1
ATOM 1466 O O . CYS A 1 187 ? 21.311 -1.877 -25.067 1.00 90.44 187 CYS A O 1
ATOM 1468 N N . ILE A 1 188 ? 23.485 -2.091 -25.598 1.00 92.31 188 ILE A N 1
ATOM 1469 C CA . ILE A 1 188 ? 23.767 -3.153 -24.619 1.00 92.31 188 ILE A CA 1
ATOM 1470 C C . ILE A 1 188 ? 23.599 -2.633 -23.188 1.00 92.31 188 ILE A C 1
ATOM 1472 O O . ILE A 1 188 ? 22.913 -3.266 -22.383 1.00 92.31 188 ILE A O 1
ATOM 1476 N N . LEU A 1 189 ? 24.192 -1.480 -22.867 1.00 91.38 189 LEU A N 1
ATOM 1477 C CA . LEU A 1 189 ? 24.109 -0.888 -21.528 1.00 91.38 189 LEU A CA 1
ATOM 1478 C C . LEU A 1 189 ? 22.667 -0.517 -21.161 1.00 91.38 189 LEU A C 1
ATOM 1480 O O . LEU A 1 189 ? 22.218 -0.830 -20.057 1.00 91.38 189 LEU A O 1
ATOM 1484 N N . LEU A 1 190 ? 21.920 0.075 -22.099 1.00 89.88 190 LEU A N 1
ATOM 1485 C CA . LEU A 1 190 ? 20.497 0.367 -21.929 1.00 89.88 190 LEU A CA 1
ATOM 1486 C C . LEU A 1 190 ? 19.698 -0.924 -21.699 1.00 89.88 190 LEU A C 1
ATOM 1488 O O . LEU A 1 190 ? 18.884 -0.991 -20.782 1.00 89.88 190 LEU A O 1
ATOM 1492 N N . THR A 1 191 ? 19.971 -1.973 -22.482 1.00 91.12 191 THR A N 1
ATOM 1493 C CA . THR A 1 191 ? 19.299 -3.272 -22.338 1.00 91.12 191 THR A CA 1
ATOM 1494 C C . THR A 1 191 ? 19.547 -3.878 -20.960 1.00 91.12 191 THR A C 1
ATOM 1496 O O . THR A 1 191 ? 18.598 -4.283 -20.290 1.00 91.12 191 THR A O 1
ATOM 1499 N N . CYS A 1 192 ? 20.801 -3.889 -20.502 1.00 90.56 192 CYS A N 1
ATOM 1500 C CA . CYS A 1 192 ? 21.161 -4.353 -19.165 1.00 90.56 192 CYS A CA 1
ATOM 1501 C C . CYS A 1 192 ? 20.405 -3.574 -18.080 1.00 90.56 192 CYS A C 1
ATOM 1503 O O . CYS A 1 192 ? 19.838 -4.168 -17.162 1.00 90.56 192 CYS A O 1
ATOM 1505 N N . SER A 1 193 ? 20.323 -2.248 -18.214 1.00 88.56 193 SER A N 1
ATOM 1506 C CA . SER A 1 193 ? 19.634 -1.429 -17.223 1.00 88.56 193 SER A CA 1
ATOM 1507 C C . SER A 1 193 ? 18.121 -1.655 -17.196 1.00 88.56 193 SER A C 1
ATOM 1509 O O . SER A 1 193 ? 17.546 -1.796 -16.117 1.00 88.56 193 SER A O 1
ATOM 1511 N N . VAL A 1 194 ? 17.478 -1.792 -18.359 1.00 88.81 194 VAL A N 1
ATOM 1512 C CA . VAL A 1 194 ? 16.050 -2.132 -18.437 1.00 88.81 194 VAL A CA 1
ATOM 1513 C C . VAL A 1 194 ? 15.772 -3.511 -17.829 1.00 88.81 194 VAL A C 1
ATOM 1515 O O . VAL A 1 194 ? 14.799 -3.668 -17.090 1.00 88.81 194 VAL A O 1
ATOM 1518 N N . LEU A 1 195 ? 16.626 -4.509 -18.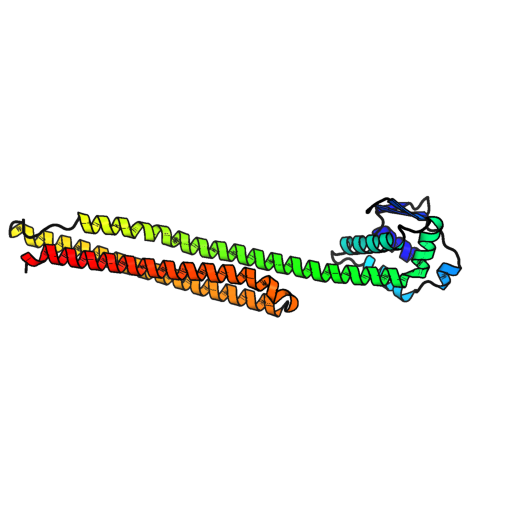090 1.00 89.12 195 LEU A N 1
ATOM 1519 C CA . LEU A 1 195 ? 16.493 -5.841 -17.490 1.00 89.12 195 LEU A CA 1
ATOM 1520 C C . LEU A 1 195 ? 16.646 -5.799 -15.966 1.00 89.12 195 LEU A C 1
ATOM 1522 O O . LEU A 1 195 ? 15.854 -6.422 -15.261 1.00 89.12 195 LEU A O 1
ATOM 1526 N N . ASN A 1 196 ? 17.600 -5.022 -15.451 1.00 89.25 196 ASN A N 1
ATOM 1527 C CA . ASN A 1 196 ? 17.755 -4.817 -14.014 1.00 89.25 196 ASN A CA 1
ATOM 1528 C C . ASN A 1 196 ? 16.476 -4.239 -13.385 1.00 89.25 196 ASN A C 1
ATOM 1530 O O . ASN A 1 196 ? 15.995 -4.737 -12.372 1.00 89.25 196 ASN A O 1
ATOM 1534 N N . GLN A 1 197 ? 15.870 -3.237 -14.022 1.00 87.31 197 GLN A N 1
ATOM 1535 C CA . GLN A 1 197 ? 14.646 -2.623 -13.508 1.00 87.31 197 GLN A CA 1
ATOM 1536 C C . GLN A 1 197 ? 13.422 -3.528 -13.618 1.00 87.31 197 GLN A C 1
ATOM 1538 O O . GLN A 1 197 ? 12.553 -3.502 -12.746 1.00 87.31 197 GLN A O 1
ATOM 1543 N N . LYS A 1 198 ? 13.379 -4.389 -14.637 1.00 89.06 198 LYS A N 1
ATOM 1544 C CA . LYS A 1 198 ? 12.390 -5.462 -14.715 1.00 89.06 198 LYS A CA 1
ATOM 1545 C C . LYS A 1 198 ? 12.519 -6.421 -13.527 1.00 89.06 198 LYS A C 1
ATOM 1547 O O . LYS A 1 198 ? 11.505 -6.730 -12.914 1.00 89.06 198 LYS A O 1
ATOM 1552 N N . HIS A 1 199 ? 13.731 -6.856 -13.177 1.00 87.31 199 HIS A N 1
ATOM 1553 C CA . HIS A 1 199 ? 13.943 -7.729 -12.017 1.00 87.31 199 HIS A CA 1
ATOM 1554 C C . HIS A 1 199 ? 13.522 -7.066 -10.702 1.00 87.31 199 HIS A C 1
ATOM 1556 O O . HIS A 1 199 ? 12.873 -7.709 -9.880 1.00 87.31 199 HIS A O 1
ATOM 1562 N N . THR A 1 200 ? 13.825 -5.777 -10.527 1.00 87.62 200 THR A N 1
ATOM 1563 C CA . THR A 1 200 ? 13.339 -4.997 -9.381 1.00 87.62 200 THR A CA 1
ATOM 1564 C C . THR A 1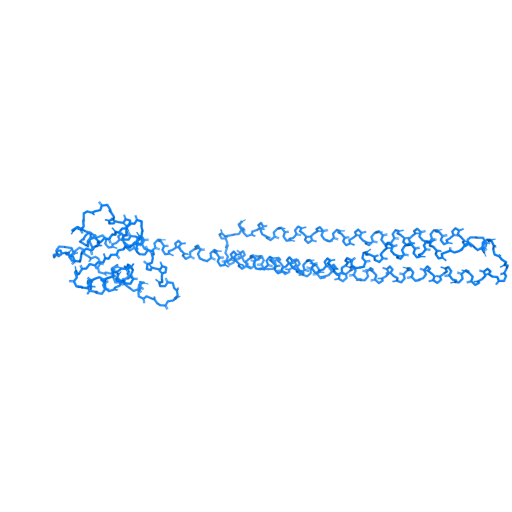 200 ? 11.813 -4.996 -9.324 1.00 87.62 200 THR A C 1
ATOM 1566 O O . THR A 1 200 ? 11.238 -5.262 -8.274 1.00 87.62 200 THR A O 1
ATOM 1569 N N . LEU A 1 201 ? 11.143 -4.742 -10.451 1.00 87.38 201 LEU A N 1
ATOM 1570 C CA . LEU A 1 201 ? 9.683 -4.719 -10.523 1.00 87.38 201 LEU A CA 1
ATOM 1571 C C . LEU A 1 201 ? 9.059 -6.095 -10.237 1.00 87.38 201 LEU A C 1
ATOM 1573 O O . LEU A 1 201 ? 8.088 -6.167 -9.490 1.00 87.38 201 LEU A O 1
ATOM 1577 N N . ASP A 1 202 ? 9.646 -7.171 -10.772 1.00 87.62 202 ASP A N 1
ATOM 1578 C CA . ASP A 1 202 ? 9.222 -8.552 -10.506 1.00 87.62 202 ASP A CA 1
ATOM 1579 C C . ASP A 1 202 ? 9.333 -8.884 -9.002 1.00 87.62 202 ASP A C 1
ATOM 1581 O O . ASP A 1 202 ? 8.432 -9.498 -8.430 1.00 87.62 202 ASP A O 1
ATOM 1585 N N . ALA A 1 203 ? 10.411 -8.450 -8.337 1.00 87.75 203 ALA A N 1
ATOM 1586 C CA . ALA A 1 203 ? 10.580 -8.640 -6.896 1.00 87.75 203 ALA A CA 1
ATOM 1587 C C . ALA A 1 203 ? 9.527 -7.864 -6.087 1.00 87.75 203 ALA A C 1
ATOM 1589 O O . ALA A 1 203 ? 8.936 -8.413 -5.157 1.00 87.75 203 ALA A O 1
ATOM 1590 N N . LEU A 1 204 ? 9.238 -6.615 -6.470 1.00 86.12 204 LEU A N 1
ATOM 1591 C CA . LEU A 1 204 ? 8.196 -5.811 -5.825 1.00 86.12 204 LEU A CA 1
ATOM 1592 C C . LEU A 1 204 ? 6.814 -6.456 -5.964 1.00 86.12 204 LEU A C 1
ATOM 1594 O O . LEU A 1 204 ? 6.067 -6.505 -4.992 1.00 86.12 204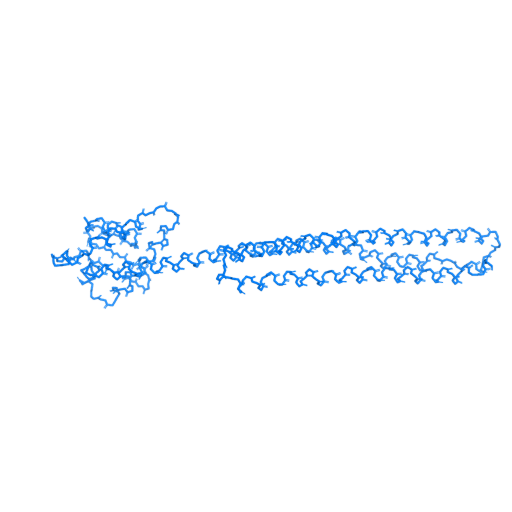 LEU A O 1
ATOM 1598 N N . GLU A 1 205 ? 6.479 -6.978 -7.143 1.00 85.69 205 GLU A N 1
ATOM 1599 C CA . GLU A 1 205 ? 5.201 -7.653 -7.390 1.00 85.69 205 GLU A CA 1
ATOM 1600 C C . GLU A 1 205 ? 5.042 -8.906 -6.512 1.00 85.69 205 GLU A C 1
ATOM 1602 O O . GLU A 1 205 ? 3.985 -9.118 -5.914 1.00 85.69 205 GLU A O 1
ATOM 1607 N N . GLN A 1 206 ? 6.112 -9.693 -6.351 1.00 87.25 206 GLN A N 1
ATOM 1608 C CA . GLN A 1 206 ? 6.114 -10.854 -5.456 1.00 87.25 206 GLN A CA 1
ATOM 1609 C C . GLN A 1 206 ? 5.922 -10.466 -3.988 1.00 87.25 206 GLN A C 1
ATOM 1611 O O . GLN A 1 206 ? 5.190 -11.145 -3.263 1.00 87.25 206 GLN A O 1
ATOM 1616 N N . GLU A 1 207 ? 6.558 -9.388 -3.529 1.00 85.19 207 GLU A N 1
ATOM 1617 C CA . GLU A 1 207 ? 6.362 -8.916 -2.160 1.00 85.19 207 GLU A CA 1
ATOM 1618 C C . GLU A 1 207 ? 4.939 -8.391 -1.932 1.00 85.19 207 GLU A C 1
ATOM 1620 O O . GLU A 1 207 ? 4.332 -8.737 -0.917 1.00 85.19 207 GLU A O 1
ATOM 1625 N N . ILE A 1 208 ? 4.386 -7.617 -2.877 1.00 85.19 208 ILE A N 1
ATOM 1626 C CA . ILE A 1 208 ? 2.999 -7.122 -2.831 1.00 85.19 208 ILE A CA 1
ATOM 1627 C C . ILE A 1 208 ? 2.033 -8.297 -2.691 1.00 85.19 208 ILE A C 1
ATOM 1629 O O . ILE A 1 208 ? 1.175 -8.297 -1.809 1.00 85.19 208 ILE A O 1
ATOM 1633 N N . GLU A 1 209 ? 2.202 -9.322 -3.523 1.00 85.62 209 GLU A N 1
ATOM 1634 C CA . GLU A 1 209 ? 1.361 -10.514 -3.506 1.00 85.62 209 GLU A CA 1
ATOM 1635 C C . GLU A 1 209 ? 1.506 -11.299 -2.191 1.00 85.62 209 GLU A C 1
ATOM 1637 O O . GLU A 1 209 ? 0.517 -11.769 -1.626 1.00 85.62 209 GLU A O 1
ATOM 1642 N N . ARG A 1 210 ? 2.723 -11.397 -1.640 1.00 85.88 210 ARG A N 1
ATOM 1643 C CA . ARG A 1 210 ? 2.953 -12.020 -0.327 1.00 85.88 210 ARG A CA 1
ATOM 1644 C C . ARG A 1 210 ? 2.244 -11.256 0.793 1.00 85.88 210 ARG A C 1
ATOM 1646 O O . ARG A 1 210 ? 1.600 -11.878 1.636 1.00 85.88 210 ARG A O 1
ATOM 1653 N N . HIS A 1 211 ? 2.352 -9.929 0.806 1.00 83.12 211 HIS A N 1
ATOM 1654 C CA . HIS A 1 211 ? 1.692 -9.088 1.803 1.00 83.12 211 HIS A CA 1
ATOM 1655 C C . HIS A 1 211 ? 0.171 -9.163 1.686 1.00 83.12 211 HIS A C 1
ATOM 1657 O O . HIS A 1 211 ? -0.498 -9.350 2.700 1.00 83.12 211 HIS A O 1
ATOM 1663 N N . LYS A 1 212 ? -0.365 -9.124 0.462 1.00 82.69 212 LYS A N 1
ATOM 1664 C CA . LYS A 1 212 ? -1.790 -9.336 0.195 1.00 82.69 212 LYS A CA 1
ATOM 1665 C C . LYS A 1 212 ? -2.276 -10.656 0.797 1.00 82.69 212 LYS A C 1
ATOM 1667 O O . LYS A 1 212 ? -3.225 -10.650 1.572 1.00 82.69 212 LYS A O 1
ATOM 1672 N N . ARG A 1 213 ? -1.594 -11.773 0.517 1.00 82.50 213 ARG A N 1
ATOM 1673 C CA . ARG A 1 213 ? -1.987 -13.091 1.051 1.00 82.50 213 ARG A CA 1
ATOM 1674 C C . ARG A 1 213 ? -1.952 -13.163 2.573 1.00 82.50 213 ARG A C 1
ATOM 1676 O O . ARG A 1 213 ? -2.849 -13.762 3.148 1.00 82.50 213 ARG A O 1
ATOM 1683 N N . SER A 1 214 ? -0.943 -12.567 3.209 1.00 81.25 214 SER A N 1
ATOM 1684 C CA . SER A 1 214 ? -0.852 -12.526 4.675 1.00 81.25 214 SER A CA 1
ATOM 1685 C C . SER A 1 214 ? -2.014 -11.740 5.286 1.00 81.25 214 SER A C 1
ATOM 1687 O O . SER A 1 214 ? -2.634 -12.193 6.238 1.00 81.25 214 SER A O 1
ATOM 1689 N N . LEU A 1 215 ? -2.351 -10.581 4.714 1.00 75.12 215 LEU A N 1
ATOM 1690 C CA . LEU A 1 215 ? -3.483 -9.783 5.185 1.00 75.12 215 LEU A CA 1
ATOM 1691 C C . LEU A 1 215 ? -4.829 -10.490 4.962 1.00 75.12 215 LEU A C 1
ATOM 1693 O O . LEU A 1 215 ? -5.712 -10.410 5.811 1.00 75.12 215 LEU A O 1
ATOM 1697 N N . GLU A 1 216 ? -4.986 -11.195 3.841 1.00 76.25 216 GLU A N 1
ATOM 1698 C CA . GLU A 1 216 ? -6.196 -11.968 3.548 1.00 76.25 216 GLU A CA 1
ATOM 1699 C C . GLU A 1 216 ? -6.337 -13.219 4.431 1.00 76.25 216 GLU A C 1
ATOM 1701 O O . GLU A 1 216 ? -7.464 -13.576 4.776 1.00 76.25 216 GLU A O 1
ATOM 1706 N N . SER A 1 217 ? -5.237 -13.886 4.813 1.00 77.12 217 SER A N 1
ATOM 1707 C CA . SER A 1 217 ? -5.295 -15.056 5.706 1.00 77.12 217 SER A CA 1
ATOM 1708 C C . SER A 1 217 ? -5.692 -14.682 7.124 1.00 77.12 217 SER A C 1
ATOM 1710 O O . SER A 1 217 ? -6.449 -15.411 7.762 1.00 77.12 217 SER A O 1
ATOM 1712 N N . ASP A 1 218 ? -5.202 -13.540 7.599 1.00 71.56 218 ASP A N 1
ATOM 1713 C CA . ASP A 1 218 ? -5.418 -13.094 8.974 1.00 71.56 218 ASP A CA 1
ATOM 1714 C C . ASP A 1 218 ? -6.817 -12.472 9.148 1.00 71.56 218 ASP A C 1
ATOM 1716 O O . ASP A 1 218 ? -7.349 -12.423 10.258 1.00 71.56 218 ASP A O 1
ATOM 1720 N N . HIS A 1 219 ? -7.445 -12.043 8.042 1.00 71.50 219 HIS A N 1
ATOM 1721 C CA . HIS A 1 219 ? -8.717 -11.322 8.035 1.00 71.50 219 HIS A CA 1
ATOM 1722 C C . HIS A 1 219 ? -9.634 -11.717 6.862 1.00 71.50 219 HIS A C 1
ATOM 1724 O O . HIS A 1 219 ? -9.966 -10.895 6.002 1.00 71.50 219 HIS A O 1
ATOM 1730 N N . ALA A 1 220 ? -10.088 -12.975 6.850 1.00 66.56 220 ALA A N 1
ATOM 1731 C CA . ALA A 1 220 ? -10.915 -13.545 5.778 1.00 66.56 220 ALA A CA 1
ATOM 1732 C C . ALA A 1 220 ? -12.181 -12.722 5.451 1.00 66.56 220 ALA A C 1
ATOM 1734 O O . ALA A 1 220 ? -12.530 -12.568 4.280 1.00 66.56 220 ALA A O 1
ATOM 1735 N N . ASP A 1 221 ? -12.815 -12.124 6.462 1.00 67.19 221 ASP A N 1
ATOM 1736 C CA . ASP A 1 221 ? -14.045 -11.327 6.318 1.00 67.19 221 ASP A CA 1
ATOM 1737 C C . ASP A 1 221 ? -13.820 -9.975 5.609 1.00 67.19 221 ASP A C 1
ATOM 1739 O O . ASP A 1 221 ? -14.768 -9.300 5.206 1.00 67.19 221 ASP A O 1
ATOM 1743 N N . LEU A 1 222 ? -12.558 -9.556 5.456 1.00 66.50 222 LEU A N 1
ATOM 1744 C CA . LEU A 1 222 ? -12.158 -8.257 4.904 1.00 66.50 222 LEU A CA 1
ATOM 1745 C C . LEU A 1 222 ? -11.527 -8.363 3.508 1.00 66.50 222 LEU A C 1
ATOM 1747 O O . LEU A 1 222 ? -11.169 -7.343 2.908 1.00 66.50 222 LEU A O 1
ATOM 1751 N N . LYS A 1 223 ? -11.436 -9.584 2.970 1.00 66.62 223 LYS A N 1
ATOM 1752 C CA . LYS A 1 223 ? -10.781 -9.920 1.701 1.00 66.62 223 LYS A CA 1
ATOM 1753 C C . LYS A 1 223 ? -11.269 -9.078 0.522 1.00 66.62 223 LYS A C 1
ATOM 1755 O O . LYS A 1 223 ? -10.462 -8.453 -0.165 1.00 66.62 223 LYS A O 1
ATOM 1760 N N . ASP A 1 224 ? -12.584 -8.993 0.329 1.00 68.56 224 ASP A N 1
ATOM 1761 C CA . ASP A 1 224 ? -13.172 -8.286 -0.818 1.00 68.56 224 ASP A CA 1
ATOM 1762 C C . ASP A 1 224 ? -12.888 -6.777 -0.788 1.00 68.56 224 ASP A C 1
ATOM 1764 O O . ASP A 1 224 ? -12.739 -6.143 -1.832 1.00 68.56 224 ASP A O 1
ATOM 1768 N N . ARG A 1 225 ? -12.762 -6.190 0.410 1.00 68.81 225 ARG A N 1
ATOM 1769 C CA . ARG A 1 225 ? -12.478 -4.756 0.579 1.00 68.81 225 ARG A CA 1
ATOM 1770 C C . ARG A 1 225 ? -10.995 -4.423 0.419 1.00 68.81 225 ARG A C 1
ATOM 1772 O O . ARG A 1 225 ? -10.669 -3.317 -0.006 1.00 68.81 225 ARG A O 1
ATOM 1779 N N . LEU A 1 226 ? -10.105 -5.359 0.747 1.00 70.19 226 LEU A N 1
ATOM 1780 C CA . LEU A 1 226 ? -8.653 -5.201 0.609 1.00 70.19 226 LEU A CA 1
ATOM 1781 C C . LEU A 1 226 ? -8.172 -5.485 -0.821 1.00 70.19 226 LEU A C 1
ATOM 1783 O O . LEU A 1 226 ? -7.218 -4.857 -1.282 1.00 70.19 226 LEU A O 1
ATOM 1787 N N . GLY A 1 227 ? -8.853 -6.378 -1.546 1.00 72.81 227 GLY A N 1
ATOM 1788 C CA . GLY A 1 227 ? -8.470 -6.796 -2.897 1.00 72.81 227 GLY A CA 1
ATOM 1789 C C . GLY A 1 227 ? -8.309 -5.641 -3.893 1.00 72.81 227 GLY A C 1
ATOM 1790 O O . GLY A 1 227 ? -7.317 -5.603 -4.622 1.00 72.81 227 GLY A O 1
ATOM 1791 N N . ASP A 1 228 ? -9.219 -4.660 -3.880 1.00 77.19 228 ASP A N 1
ATOM 1792 C CA . ASP A 1 228 ? -9.186 -3.508 -4.801 1.00 77.19 228 ASP A CA 1
ATOM 1793 C C . ASP A 1 228 ? -7.952 -2.605 -4.589 1.00 77.19 228 ASP A C 1
ATOM 1795 O O . ASP A 1 228 ? -7.422 -2.009 -5.531 1.00 77.19 228 ASP A O 1
ATOM 1799 N N . VAL A 1 229 ? -7.441 -2.525 -3.354 1.00 76.19 229 VAL A N 1
ATOM 1800 C CA . VAL A 1 229 ? -6.252 -1.720 -3.033 1.00 76.19 229 VAL A CA 1
ATOM 1801 C C . VAL A 1 229 ? -5.009 -2.303 -3.700 1.00 76.19 229 VAL A C 1
ATOM 1803 O O . VAL A 1 229 ? -4.231 -1.563 -4.311 1.00 76.19 229 VAL A O 1
ATOM 1806 N N . PHE A 1 230 ? -4.842 -3.622 -3.610 1.00 78.75 230 PHE A N 1
ATOM 1807 C CA . PHE A 1 230 ? -3.696 -4.324 -4.178 1.00 78.75 230 PHE A CA 1
ATOM 1808 C C . PHE A 1 230 ? -3.808 -4.489 -5.693 1.00 78.75 230 PHE A C 1
ATOM 1810 O O . PHE A 1 230 ? -2.803 -4.337 -6.383 1.00 78.75 230 PHE A O 1
ATOM 1817 N N . GLN A 1 231 ? -5.016 -4.698 -6.229 1.00 81.69 231 GLN A N 1
ATOM 1818 C CA . GLN A 1 231 ? -5.226 -4.810 -7.676 1.00 81.69 231 GLN A CA 1
ATOM 1819 C C . GLN A 1 231 ? -4.708 -3.572 -8.420 1.00 81.69 231 GLN A C 1
ATOM 1821 O O . GLN A 1 231 ? -3.957 -3.692 -9.383 1.00 81.69 231 GLN A O 1
ATOM 1826 N N . LYS A 1 232 ? -4.997 -2.369 -7.905 1.00 81.50 232 LYS A N 1
ATOM 1827 C CA . LYS A 1 232 ? -4.505 -1.111 -8.491 1.00 81.50 232 LYS A CA 1
ATOM 1828 C C . LYS A 1 232 ? -2.977 -0.988 -8.490 1.00 81.50 232 LYS A C 1
ATOM 1830 O O . LYS A 1 232 ? -2.432 -0.283 -9.342 1.00 81.50 232 LYS A O 1
ATOM 1835 N N . LEU A 1 233 ? -2.275 -1.617 -7.542 1.00 80.19 233 LEU A N 1
ATOM 1836 C CA . LEU A 1 233 ? -0.806 -1.644 -7.520 1.00 80.19 233 LEU A CA 1
ATOM 1837 C C . LEU A 1 233 ? -0.264 -2.587 -8.595 1.00 80.19 233 LEU A C 1
ATOM 1839 O O . LEU A 1 233 ? 0.631 -2.196 -9.345 1.00 80.19 233 LEU A O 1
ATOM 1843 N N . THR A 1 234 ? -0.840 -3.785 -8.701 1.00 80.75 234 THR A N 1
ATOM 1844 C CA . THR A 1 234 ? -0.469 -4.779 -9.715 1.00 80.75 234 THR A CA 1
ATOM 1845 C C . THR A 1 234 ? -0.722 -4.252 -11.128 1.00 80.75 234 THR A C 1
ATOM 1847 O O . THR A 1 234 ? 0.164 -4.329 -11.977 1.00 80.75 234 THR A O 1
ATOM 1850 N N . ASP A 1 235 ? -1.868 -3.607 -11.370 1.00 84.06 235 ASP A N 1
ATOM 1851 C CA . ASP A 1 235 ? -2.193 -3.008 -12.671 1.00 84.06 235 ASP A CA 1
ATOM 1852 C C . ASP A 1 235 ? -1.164 -1.938 -13.075 1.00 84.06 235 ASP A C 1
ATOM 1854 O O . ASP A 1 235 ? -0.700 -1.888 -14.218 1.00 84.06 235 ASP A O 1
ATOM 1858 N N . ARG A 1 236 ? -0.746 -1.089 -12.125 1.00 83.06 236 ARG A N 1
ATOM 1859 C CA . ARG A 1 236 ? 0.292 -0.074 -12.366 1.00 83.06 236 ARG A CA 1
ATOM 1860 C C . ARG A 1 236 ? 1.653 -0.696 -12.660 1.00 83.06 236 ARG A C 1
ATOM 1862 O O . ARG A 1 236 ? 2.333 -0.222 -13.571 1.00 83.06 236 ARG A O 1
ATOM 1869 N N . ALA A 1 237 ? 2.046 -1.731 -11.918 1.00 81.38 237 ALA A N 1
ATOM 1870 C CA . ALA A 1 237 ? 3.281 -2.466 -12.179 1.00 81.38 237 ALA A CA 1
ATOM 1871 C C . ALA A 1 237 ? 3.261 -3.080 -13.589 1.00 81.38 237 ALA A C 1
ATOM 1873 O O . ALA A 1 237 ? 4.226 -2.953 -14.343 1.00 81.38 237 ALA A O 1
ATOM 1874 N N . TRP A 1 238 ? 2.126 -3.641 -14.007 1.00 81.69 238 TRP A N 1
ATOM 1875 C CA . TRP A 1 238 ? 1.969 -4.224 -15.335 1.00 81.69 238 TRP A CA 1
ATOM 1876 C C . TRP A 1 238 ? 2.108 -3.197 -16.469 1.00 81.69 238 TRP A C 1
ATOM 1878 O O . TRP A 1 238 ? 2.863 -3.422 -17.418 1.00 81.69 238 TRP A O 1
ATOM 1888 N N . ILE A 1 239 ? 1.464 -2.029 -16.350 1.00 83.31 239 ILE A N 1
ATOM 1889 C CA . ILE A 1 239 ? 1.629 -0.924 -17.315 1.00 83.31 239 ILE A CA 1
ATOM 1890 C C . ILE A 1 239 ? 3.109 -0.528 -17.427 1.00 83.31 239 ILE A C 1
ATOM 1892 O O . ILE A 1 239 ? 3.628 -0.296 -18.522 1.00 83.31 239 ILE A O 1
ATOM 1896 N N . HIS A 1 240 ? 3.813 -0.499 -16.297 1.00 82.44 240 HIS A N 1
ATOM 1897 C CA . HIS A 1 240 ? 5.237 -0.200 -16.258 1.00 82.44 240 HIS A CA 1
ATOM 1898 C C . HIS A 1 240 ? 6.082 -1.223 -17.013 1.00 82.44 240 HIS A C 1
ATOM 1900 O O . HIS A 1 240 ? 6.951 -0.855 -17.802 1.00 82.44 240 HIS A O 1
ATOM 1906 N N . ARG A 1 241 ? 5.787 -2.509 -16.825 1.00 84.69 241 ARG A N 1
ATOM 1907 C CA . ARG A 1 241 ? 6.454 -3.616 -17.515 1.00 84.69 241 ARG A CA 1
ATOM 1908 C C . ARG A 1 241 ? 6.336 -3.498 -19.034 1.00 84.69 241 ARG A C 1
ATOM 1910 O O . ARG A 1 241 ? 7.305 -3.760 -19.745 1.00 84.69 241 ARG A O 1
ATOM 1917 N N . ILE A 1 242 ? 5.176 -3.073 -19.530 1.00 85.25 242 ILE A N 1
ATOM 1918 C CA . ILE A 1 242 ? 4.975 -2.815 -20.962 1.00 85.25 242 ILE A CA 1
ATOM 1919 C C . ILE A 1 242 ? 5.843 -1.652 -21.426 1.00 85.25 242 ILE A C 1
ATOM 1921 O O . ILE A 1 242 ? 6.514 -1.770 -22.450 1.00 85.25 242 ILE A O 1
ATOM 1925 N N . SER A 1 243 ? 5.880 -0.560 -20.659 1.00 84.62 243 SER A N 1
ATOM 1926 C CA . SER A 1 243 ? 6.720 0.600 -20.971 1.00 84.62 243 SER A CA 1
ATOM 1927 C C . SER A 1 243 ? 8.196 0.207 -21.142 1.00 84.62 243 SER A C 1
ATOM 1929 O O . SER A 1 243 ? 8.820 0.579 -22.135 1.00 84.62 243 SER A O 1
ATOM 1931 N N . LEU A 1 244 ? 8.732 -0.646 -20.257 1.00 86.75 244 LEU A N 1
ATOM 1932 C CA . LEU A 1 244 ? 10.099 -1.182 -20.371 1.00 86.75 244 LEU A CA 1
ATOM 1933 C C . LEU A 1 244 ? 10.345 -1.908 -21.698 1.00 86.75 244 LEU A C 1
ATOM 1935 O O . LEU A 1 244 ? 11.387 -1.732 -22.331 1.00 86.75 244 LEU A O 1
ATOM 1939 N N . TYR A 1 245 ? 9.384 -2.726 -22.127 1.00 87.38 245 TYR A N 1
ATOM 1940 C CA . TYR A 1 245 ? 9.498 -3.470 -23.376 1.00 87.38 245 TYR A CA 1
ATOM 1941 C C . TYR A 1 245 ? 9.464 -2.541 -24.595 1.00 87.38 245 TYR A C 1
ATOM 1943 O O . TYR A 1 245 ? 10.270 -2.696 -25.512 1.00 87.38 245 TYR A O 1
ATOM 1951 N N . VAL A 1 246 ? 8.591 -1.530 -24.581 1.00 88.12 246 VAL A N 1
ATOM 1952 C CA . VAL A 1 246 ? 8.522 -0.510 -25.638 1.00 88.12 246 VAL A CA 1
ATOM 1953 C C . VAL A 1 246 ? 9.856 0.226 -25.779 1.00 88.12 246 VAL A C 1
ATOM 1955 O O . VAL A 1 246 ? 10.338 0.396 -26.897 1.00 88.12 246 VAL A O 1
ATOM 1958 N N . VAL A 1 247 ? 10.497 0.601 -24.666 1.00 87.44 247 VAL A N 1
ATOM 1959 C CA . VAL A 1 247 ? 11.812 1.268 -24.671 1.00 87.44 247 VAL A CA 1
ATOM 1960 C C . VAL A 1 247 ? 12.878 0.414 -25.363 1.00 87.44 247 VAL A C 1
ATOM 1962 O O . VAL A 1 247 ? 13.631 0.929 -26.192 1.00 87.44 247 VAL A O 1
ATOM 1965 N N . LEU A 1 248 ? 12.919 -0.891 -25.076 1.00 89.38 248 LEU A N 1
ATOM 1966 C CA . LEU A 1 248 ? 13.851 -1.813 -25.733 1.00 89.38 248 LEU A CA 1
ATOM 1967 C C . LEU A 1 248 ? 13.601 -1.893 -27.237 1.00 89.38 248 LEU A C 1
ATOM 1969 O O . LEU A 1 248 ? 14.545 -1.777 -28.018 1.00 89.38 248 LEU A O 1
ATOM 1973 N N . VAL A 1 249 ? 12.341 -2.060 -27.646 1.00 90.69 249 VAL A N 1
ATOM 1974 C CA . VAL A 1 249 ? 11.975 -2.147 -29.066 1.00 90.69 249 VAL A CA 1
ATOM 1975 C C . VAL A 1 249 ? 12.393 -0.877 -29.806 1.00 90.69 249 VAL A C 1
ATOM 1977 O O . VAL A 1 249 ? 13.062 -0.964 -30.833 1.00 90.69 249 VAL A O 1
ATOM 1980 N N . VAL A 1 250 ? 12.072 0.301 -29.266 1.00 89.31 250 VAL A N 1
ATOM 1981 C CA . VAL A 1 250 ? 12.439 1.589 -29.877 1.00 89.31 250 VAL A CA 1
ATOM 1982 C C . VAL A 1 250 ? 13.957 1.732 -30.008 1.00 89.31 250 VAL A C 1
ATOM 1984 O O . VAL A 1 250 ? 14.440 2.132 -31.066 1.00 89.31 250 VAL A O 1
ATOM 1987 N N . CYS A 1 251 ? 14.718 1.366 -28.972 1.00 89.31 251 CYS A N 1
ATOM 1988 C CA . CYS A 1 251 ? 16.179 1.443 -28.989 1.00 89.31 251 CYS A CA 1
ATOM 1989 C C . CYS A 1 251 ? 16.797 0.558 -30.084 1.00 89.31 251 CYS A C 1
ATOM 1991 O O . CYS A 1 251 ? 17.604 1.036 -30.885 1.00 89.31 251 CYS A O 1
ATOM 1993 N N . TRP A 1 252 ? 16.381 -0.707 -30.176 1.00 91.69 252 TRP A N 1
ATOM 1994 C CA . TRP A 1 252 ? 16.918 -1.643 -31.168 1.00 91.69 252 TRP A CA 1
ATOM 1995 C C . TRP A 1 252 ? 16.469 -1.327 -32.600 1.00 91.69 252 TRP A C 1
ATOM 1997 O O . TRP A 1 252 ? 17.245 -1.511 -33.542 1.00 91.69 252 TRP A O 1
ATOM 2007 N N . VAL A 1 253 ? 15.258 -0.792 -32.783 1.00 90.94 253 VAL A N 1
ATOM 2008 C CA . VAL A 1 253 ? 14.800 -0.279 -34.084 1.00 90.94 253 VAL A CA 1
ATOM 2009 C C . VAL A 1 253 ? 15.653 0.914 -34.520 1.00 90.94 253 VAL A C 1
ATOM 2011 O O . VAL A 1 253 ? 16.138 0.927 -35.651 1.00 90.94 253 VAL A O 1
ATOM 2014 N N . ALA A 1 254 ? 15.904 1.879 -33.630 1.00 87.62 254 ALA A N 1
ATOM 2015 C CA . ALA A 1 254 ? 16.753 3.033 -33.930 1.00 87.62 254 ALA A CA 1
ATOM 2016 C C . ALA A 1 254 ? 18.186 2.613 -34.303 1.00 87.62 254 ALA A C 1
ATOM 2018 O O . ALA A 1 254 ? 18.741 3.102 -35.288 1.00 87.62 254 ALA A O 1
ATOM 2019 N N . PHE A 1 255 ? 18.758 1.649 -33.575 1.00 90.19 255 PHE A N 1
ATOM 2020 C CA . PHE A 1 255 ? 20.063 1.077 -33.907 1.00 90.19 255 PHE A CA 1
ATOM 2021 C C . PHE A 1 255 ? 20.072 0.404 -35.286 1.00 90.19 255 PHE A C 1
ATOM 2023 O O . PHE A 1 255 ? 20.985 0.630 -36.080 1.00 90.19 255 PHE A O 1
ATOM 2030 N N . SER A 1 256 ? 19.030 -0.370 -35.602 1.00 89.94 256 SER A N 1
ATOM 2031 C CA . SER A 1 256 ? 18.896 -1.045 -36.898 1.00 89.94 256 SER A CA 1
ATOM 2032 C C . SER A 1 256 ? 18.841 -0.043 -38.055 1.00 89.94 256 SER A C 1
ATOM 2034 O O . SER A 1 256 ? 19.518 -0.232 -39.064 1.00 89.94 256 SER A O 1
ATOM 2036 N N . ILE A 1 257 ? 18.103 1.062 -37.889 1.00 88.81 257 ILE A N 1
ATOM 2037 C CA . ILE A 1 257 ? 18.074 2.167 -38.859 1.00 88.81 257 ILE A CA 1
ATOM 2038 C C . ILE A 1 257 ? 19.475 2.772 -39.022 1.00 88.81 257 ILE A C 1
ATOM 2040 O O . ILE A 1 257 ? 19.929 2.959 -40.150 1.00 88.81 257 ILE A O 1
ATOM 2044 N N . GLY A 1 258 ? 20.190 3.022 -37.920 1.00 86.75 258 GLY A N 1
ATOM 2045 C CA . GLY A 1 258 ? 21.573 3.506 -37.953 1.00 86.75 258 GLY A CA 1
ATOM 2046 C C . GLY A 1 258 ? 22.513 2.578 -38.731 1.00 86.75 258 GLY A C 1
ATOM 2047 O O . GLY A 1 258 ? 23.320 3.052 -39.527 1.00 86.75 258 GLY A O 1
ATOM 2048 N N . GLY A 1 259 ? 22.358 1.260 -38.579 1.00 87.44 259 GLY A N 1
ATOM 2049 C CA . GLY A 1 259 ? 23.100 0.262 -39.354 1.00 87.44 259 GLY A CA 1
ATOM 2050 C C . GLY A 1 259 ? 22.801 0.312 -40.857 1.00 87.44 259 GLY A C 1
ATOM 2051 O O . GLY A 1 259 ? 23.721 0.231 -41.672 1.00 87.44 259 GLY A O 1
ATOM 2052 N N . VAL A 1 260 ? 21.536 0.515 -41.241 1.00 87.94 260 VAL A N 1
ATOM 2053 C CA . VAL A 1 260 ? 21.144 0.697 -42.651 1.00 87.94 260 VAL A CA 1
ATOM 2054 C C . VAL A 1 260 ? 21.759 1.972 -43.232 1.00 87.94 260 VAL A C 1
ATOM 2056 O O . VAL A 1 260 ? 22.298 1.939 -44.338 1.00 87.94 260 VAL A O 1
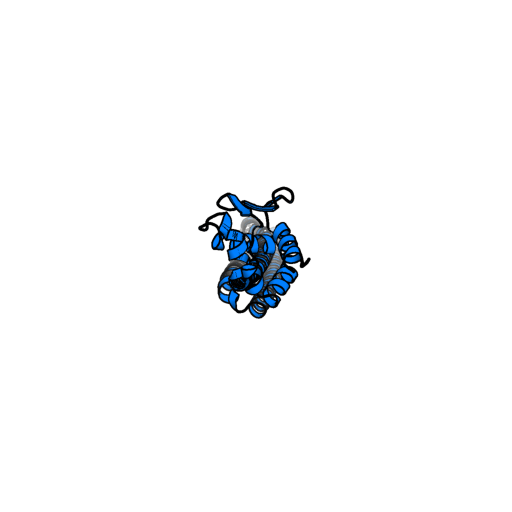ATOM 2059 N N . VAL A 1 261 ? 21.728 3.083 -42.490 1.00 85.94 261 VAL A N 1
ATOM 2060 C CA . VAL A 1 261 ? 22.339 4.355 -42.914 1.00 85.94 261 VAL A CA 1
ATOM 2061 C C . VAL A 1 261 ? 23.852 4.211 -43.063 1.00 85.94 261 VAL A C 1
ATOM 2063 O O . VAL A 1 261 ? 24.404 4.610 -44.088 1.00 85.94 261 VAL A O 1
ATOM 2066 N N . PHE A 1 262 ? 24.516 3.577 -42.092 1.00 86.25 262 PHE A N 1
ATOM 2067 C CA . PHE A 1 262 ? 25.937 3.246 -42.179 1.00 86.25 262 PHE A CA 1
ATOM 2068 C C . PHE A 1 262 ? 26.235 2.455 -43.458 1.00 86.25 262 PHE A C 1
ATOM 2070 O O . PHE A 1 262 ? 27.120 2.832 -44.225 1.00 86.25 262 PHE A O 1
ATOM 2077 N N . TRP A 1 263 ? 25.461 1.406 -43.748 1.00 85.88 263 TRP A N 1
ATOM 2078 C CA . TRP A 1 263 ? 25.637 0.619 -44.967 1.00 85.88 263 TRP A CA 1
ATOM 2079 C C . TRP A 1 263 ? 25.472 1.469 -46.234 1.00 85.88 263 TRP A C 1
ATOM 2081 O O . TRP A 1 263 ? 26.310 1.409 -47.131 1.00 85.88 263 TRP A O 1
ATOM 2091 N N . MET A 1 264 ? 24.439 2.315 -46.302 1.00 84.38 264 MET A N 1
ATOM 2092 C CA . MET A 1 264 ? 24.195 3.187 -47.457 1.00 84.38 264 MET A CA 1
ATOM 2093 C C . MET A 1 264 ? 25.337 4.174 -47.728 1.00 84.38 264 MET A C 1
ATOM 2095 O O . MET A 1 264 ? 25.648 4.399 -48.897 1.00 84.38 264 MET A O 1
ATOM 2099 N N . LEU A 1 265 ? 25.955 4.730 -46.682 1.00 80.56 265 LEU A N 1
ATOM 2100 C CA . LEU A 1 265 ? 27.046 5.711 -46.783 1.00 80.56 265 LEU A CA 1
ATOM 2101 C C . LEU A 1 265 ? 28.427 5.079 -47.021 1.00 80.56 265 LEU A C 1
ATOM 2103 O O . LEU A 1 265 ? 29.352 5.762 -47.456 1.00 80.56 265 LEU A O 1
ATOM 2107 N N . THR A 1 266 ? 28.572 3.783 -46.728 1.00 77.62 266 THR A N 1
ATOM 2108 C CA . THR A 1 266 ? 29.862 3.069 -46.777 1.00 77.62 266 THR A CA 1
ATOM 2109 C C . THR A 1 266 ? 29.947 2.083 -47.953 1.00 77.62 266 THR A C 1
ATOM 2111 O O . THR A 1 266 ? 31.040 1.648 -48.305 1.00 77.62 266 THR A O 1
ATOM 2114 N N . LYS A 1 267 ? 28.824 1.749 -48.613 1.00 75.44 267 LYS A N 1
ATOM 2115 C CA . LYS A 1 267 ? 28.765 0.768 -49.721 1.00 75.44 267 LYS A CA 1
ATOM 2116 C C . LYS A 1 267 ? 29.662 1.087 -50.921 1.00 75.44 267 LYS A C 1
ATOM 2118 O O . LYS A 1 267 ? 29.957 0.194 -51.694 1.00 75.44 267 LYS A O 1
ATOM 2123 N N . THR A 1 268 ? 30.038 2.349 -51.115 1.00 62.91 268 THR A N 1
ATOM 2124 C CA . THR A 1 268 ? 30.896 2.811 -52.221 1.00 62.91 268 THR A CA 1
ATOM 2125 C C . THR A 1 268 ? 32.386 2.589 -51.957 1.00 62.91 268 THR A C 1
ATOM 2127 O O . THR A 1 268 ? 33.196 2.803 -52.854 1.00 62.91 268 THR A O 1
ATOM 2130 N N . ALA A 1 269 ? 32.753 2.190 -50.736 1.00 56.47 269 ALA A N 1
ATOM 2131 C CA . ALA A 1 269 ? 34.122 1.858 -50.349 1.00 56.47 269 ALA A CA 1
ATOM 2132 C C . ALA A 1 269 ? 34.447 0.354 -50.466 1.00 56.47 269 ALA A C 1
ATOM 2134 O O . ALA A 1 269 ? 35.610 -0.007 -50.286 1.00 56.47 269 ALA A O 1
ATOM 2135 N N . PHE A 1 270 ? 33.442 -0.489 -50.737 1.00 51.34 270 PHE A N 1
ATOM 2136 C CA . PHE A 1 270 ? 33.562 -1.935 -50.955 1.00 51.34 270 PHE A CA 1
ATOM 2137 C C . PHE A 1 270 ? 33.439 -2.292 -52.436 1.00 51.34 270 PHE A C 1
ATOM 2139 O O . PHE A 1 270 ? 32.670 -1.603 -53.146 1.00 51.34 270 PHE A O 1
#